Protein AF-A0A669BF60-F1 (afdb_monomer)

Mean predicted aligned error: 10.01 Å

Organism: Oreochromis niloticus (NCBI:txid8128)

Sequence (263 aa):
LSPEIISVTELSCTDRTNKAERLPATNVPRRTKRVALLINNMHFYDPALTRHGADKDEQGMVNLLHTLGYEVDRHRNLPAQKMDEALKSFARRPTLPLTDSVFVVVMSHGGMGTICGTGSHRIEIDRIYERLNSRNCPALKDKPKIVIIQASRGGESLLAARSVNQAARLHTEKDFITLHCSAPHMAAYKHPAYGSFFIQSIAEVFNTRCVQDPIDELFKKVMQRFHVSGMQQLMPSVELHTLTKPFYLLPGECRNMRLCVRL

Solvent-accessible surface area (backbone atoms only — not comparable to full-atom values): 14687 Å² total; per-residue (Å²): 136,84,82,81,86,79,76,88,72,77,88,71,94,73,81,90,74,96,71,95,73,82,76,78,87,68,89,67,65,90,75,52,53,26,43,26,44,35,40,41,42,36,57,34,78,54,69,91,63,45,42,59,19,47,66,46,36,48,52,48,49,53,53,44,39,43,59,48,40,30,48,73,52,74,44,68,45,43,35,27,70,52,47,54,49,48,48,54,50,59,49,63,43,87,49,41,70,48,27,68,42,37,41,40,38,43,33,33,53,35,29,62,67,30,36,47,18,22,56,98,44,63,35,53,53,64,54,59,51,56,40,51,12,45,85,65,11,58,59,41,49,97,25,47,40,40,34,39,35,48,34,17,21,36,72,91,66,98,79,66,68,83,83,80,52,73,72,65,46,59,78,54,46,62,22,26,37,31,41,30,42,25,38,87,46,24,64,58,72,59,40,58,92,69,11,26,67,58,54,53,37,45,41,53,46,45,76,76,35,28,78,82,37,33,56,70,55,46,50,51,51,34,39,47,50,29,54,77,68,71,36,60,89,45,32,49,35,80,42,70,76,40,59,89,63,90,47,64,64,52,33,54,71,67,62,71,50,77,77,78,76,78,128

Secondary structure (DSSP, 8-state):
-PPP-------------------------TT--EEEEEEE----SSGGG--TTHHHHHHHHHHHHHHTTEEEEEEES--HHHHHHHHHHHTT-TTGGG-S-EEEEEES-EETTEEE-SSS-EEETHHHHHHHSTTT-GGGTTS-EEEEEE----SS-TTS-----HHHHHHH--SEEEEESS-TT-----BTTTB-HHHHHHHHHHHHHTTTS-HHHHHHHHHHHHHHTT-GGG--EEE----SS------TTTTTS------

InterPro domains:
  IPR001309 Peptidase C14, p20 domain [PS50208] (32-156)
  IPR002138 Peptidase C14, caspase non-catalytic subunit p10 [PS50207] (166-251)
  IPR002398 Peptidase C14 family [PTHR47901] (32-252)
  IPR011600 Peptidase C14, caspase domain [PF00656] (33-248)
  IPR015917 Peptidase C14A, caspase catalytic domain [PR00376] (32-45)
  IPR015917 Peptidase C14A, caspase catalytic domain [PR00376] (51-69)
  IPR015917 Peptidase C14A, caspase catalytic domain [PR00376] (69-87)
  IPR015917 Peptidase C14A, caspase catalytic domain [PR00376] (102-110)
  IPR015917 Peptidase C14A, caspase catalytic domain [PR00376] (137-155)
  IPR015917 Peptidase C14A, caspase catalytic domain [PR00376] (188-199)
  IPR015917 Peptidase C14A, caspase catalytic domain [PR00376] (241-250)
  IPR015917 Peptidase C14A, caspase catalytic domain [SM00115] (22-251)
  IPR029030 Caspase-like domain superfamily [SSF52129] (15-252)

Radius of gyration: 18.59 Å; Cα contacts (8 Å, |Δi|>4): 470; chains: 1; bounding box: 53×32×60 Å

Structure (mmCIF, N/CA/C/O backbone):
data_AF-A0A669BF60-F1
#
_entry.id   AF-A0A669BF60-F1
#
loop_
_atom_site.group_PDB
_atom_site.id
_atom_site.type_symbol
_atom_site.label_atom_id
_atom_site.label_alt_id
_atom_site.label_comp_id
_atom_site.label_asym_id
_atom_site.label_entity_id
_atom_site.label_seq_id
_atom_site.pdbx_PDB_ins_code
_atom_site.Cartn_x
_atom_site.Cartn_y
_atom_site.Cartn_z
_atom_site.occupancy
_atom_site.B_iso_or_equiv
_atom_site.auth_seq_id
_atom_site.auth_comp_id
_atom_site.auth_asym_id
_atom_site.auth_atom_id
_atom_site.pdbx_PDB_model_num
ATOM 1 N N . LEU A 1 1 ? 33.272 -4.789 0.578 1.00 36.00 1 LEU A N 1
ATOM 2 C CA . LEU A 1 1 ? 32.685 -4.508 1.905 1.00 36.00 1 LEU A CA 1
ATOM 3 C C . LEU A 1 1 ? 31.372 -5.273 1.981 1.00 36.00 1 LEU A C 1
ATOM 5 O O . LEU A 1 1 ? 30.390 -4.862 1.382 1.00 36.00 1 LEU A O 1
ATOM 9 N N . SER A 1 2 ? 31.422 -6.469 2.553 1.00 23.47 2 SER A N 1
ATOM 10 C CA . SER A 1 2 ? 30.288 -7.383 2.719 1.00 23.47 2 SER A CA 1
ATOM 11 C C . SER A 1 2 ? 29.321 -6.844 3.781 1.00 23.47 2 SER A C 1
ATOM 13 O O . SER A 1 2 ? 29.796 -6.503 4.863 1.00 23.47 2 SER A O 1
ATOM 15 N N . PRO A 1 3 ? 28.005 -6.757 3.519 1.00 31.48 3 PRO A N 1
ATOM 16 C CA . PRO A 1 3 ? 27.043 -6.415 4.554 1.00 31.48 3 PRO A CA 1
ATOM 17 C C . PRO A 1 3 ? 26.683 -7.670 5.357 1.00 31.48 3 PRO A C 1
ATOM 19 O O . PRO A 1 3 ? 26.366 -8.718 4.793 1.00 31.48 3 PRO A O 1
ATOM 22 N N . GLU A 1 4 ? 26.782 -7.553 6.678 1.00 28.06 4 GLU A N 1
ATOM 23 C CA . GLU A 1 4 ? 26.433 -8.592 7.642 1.00 28.06 4 GLU A CA 1
ATOM 24 C C . GLU A 1 4 ? 24.947 -8.964 7.549 1.00 28.06 4 GLU A C 1
ATOM 26 O O . GLU A 1 4 ? 24.060 -8.118 7.418 1.00 28.06 4 GLU A O 1
ATOM 31 N N . ILE A 1 5 ? 24.686 -10.268 7.615 1.00 26.72 5 ILE A N 1
ATOM 32 C CA . ILE A 1 5 ? 23.352 -10.859 7.674 1.00 26.72 5 ILE A CA 1
ATOM 33 C C . ILE A 1 5 ? 22.789 -10.574 9.069 1.00 26.72 5 ILE A C 1
ATOM 35 O O . ILE A 1 5 ? 23.209 -11.193 10.044 1.00 26.72 5 ILE A O 1
ATOM 39 N N . ILE A 1 6 ? 21.836 -9.648 9.178 1.00 29.66 6 ILE A N 1
ATOM 40 C CA . ILE A 1 6 ? 21.115 -9.412 10.434 1.00 29.66 6 ILE A CA 1
ATOM 41 C C . ILE A 1 6 ? 20.067 -10.520 10.583 1.00 29.66 6 ILE A C 1
ATOM 43 O O . ILE A 1 6 ? 19.076 -10.562 9.850 1.00 29.66 6 ILE A O 1
ATOM 47 N N . SER A 1 7 ? 20.305 -11.444 11.517 1.00 24.27 7 SER A N 1
ATOM 48 C CA . SER A 1 7 ? 19.330 -12.457 11.918 1.00 24.27 7 SER A CA 1
ATOM 49 C C . SER A 1 7 ? 18.106 -11.782 12.531 1.00 24.27 7 SER A C 1
ATOM 51 O O . SER A 1 7 ? 18.243 -10.934 13.412 1.00 24.27 7 SER A O 1
ATOM 53 N N . VAL A 1 8 ? 16.916 -12.185 12.091 1.00 28.75 8 VAL A N 1
ATOM 54 C CA . VAL A 1 8 ? 15.639 -11.764 12.673 1.00 28.75 8 VAL A CA 1
ATOM 55 C C . VAL A 1 8 ? 15.572 -12.309 14.101 1.00 28.75 8 VAL A C 1
ATOM 57 O O . VAL A 1 8 ? 15.316 -13.493 14.298 1.00 28.75 8 VAL A O 1
ATOM 60 N N . THR A 1 9 ? 15.868 -11.472 15.092 1.00 28.56 9 THR A N 1
ATOM 61 C CA . THR A 1 9 ? 15.661 -11.806 16.501 1.00 28.56 9 THR A CA 1
ATOM 62 C C . THR A 1 9 ? 14.168 -11.799 16.808 1.00 28.56 9 THR A C 1
ATOM 64 O O . THR A 1 9 ? 13.432 -10.899 16.400 1.00 28.56 9 THR A O 1
ATOM 67 N N . GLU A 1 10 ? 13.724 -12.846 17.502 1.00 27.19 10 GLU A N 1
ATOM 68 C CA . GLU A 1 10 ? 12.380 -12.973 18.059 1.00 27.19 10 GLU A CA 1
ATOM 69 C C . GLU A 1 10 ? 12.013 -11.698 18.834 1.00 27.19 10 GLU A C 1
ATOM 71 O O . GLU A 1 10 ? 12.822 -11.181 19.609 1.00 27.19 10 GLU A O 1
ATOM 76 N N . LEU A 1 11 ? 10.797 -11.177 18.623 1.00 34.28 11 LEU A N 1
ATOM 77 C CA . LEU A 1 11 ? 10.258 -10.084 19.431 1.00 34.28 11 LEU A CA 1
ATOM 78 C C . LEU A 1 11 ? 10.052 -10.589 20.869 1.00 34.28 11 LEU A C 1
ATOM 80 O O . LEU A 1 11 ? 8.959 -11.005 21.244 1.00 34.28 11 LEU A O 1
ATOM 84 N N . SER A 1 12 ? 11.090 -10.538 21.703 1.00 29.95 12 SER A N 1
ATOM 85 C CA . SER A 1 12 ? 10.912 -10.657 23.143 1.00 29.95 12 SER A CA 1
ATOM 86 C C . SER A 1 12 ? 10.364 -9.328 23.655 1.00 29.95 12 SER A C 1
ATOM 88 O O . SER A 1 12 ? 11.022 -8.287 23.678 1.00 29.95 12 SER A O 1
ATOM 90 N N . CYS A 1 13 ? 9.093 -9.341 24.049 1.00 33.78 13 CYS A N 1
ATOM 91 C CA . CYS A 1 13 ? 8.455 -8.209 24.703 1.00 33.78 13 CYS A CA 1
ATOM 92 C C . CYS A 1 13 ? 8.927 -8.134 26.167 1.00 33.78 13 CYS A C 1
ATOM 94 O O . CYS A 1 13 ? 8.141 -8.276 27.100 1.00 33.78 13 CYS A O 1
ATOM 96 N N . THR A 1 14 ? 10.229 -7.957 26.378 1.00 37.72 14 THR A N 1
ATOM 97 C CA . THR A 1 14 ? 10.834 -7.769 27.695 1.00 37.72 14 THR A CA 1
ATOM 98 C C . THR A 1 14 ? 11.955 -6.751 27.586 1.00 37.72 14 THR A C 1
ATOM 100 O O . THR A 1 14 ? 13.120 -7.124 27.563 1.00 37.72 14 THR A O 1
ATOM 103 N N . ASP A 1 15 ? 11.619 -5.461 27.578 1.00 31.59 15 ASP A N 1
ATOM 104 C CA . ASP A 1 15 ? 12.466 -4.548 28.336 1.00 31.59 15 ASP A CA 1
ATOM 105 C C . ASP A 1 15 ? 11.735 -3.314 28.860 1.00 31.59 15 ASP A C 1
ATOM 107 O O . ASP A 1 15 ? 10.993 -2.618 28.163 1.00 31.59 15 ASP A O 1
ATOM 111 N N . ARG A 1 16 ? 11.930 -3.092 30.159 1.00 48.69 16 ARG A N 1
ATOM 112 C CA . ARG A 1 16 ? 11.373 -1.993 30.942 1.00 48.69 16 ARG A CA 1
ATOM 113 C C . ARG A 1 16 ? 12.225 -0.755 30.698 1.00 48.69 16 ARG A C 1
ATOM 115 O O . ARG A 1 16 ? 13.391 -0.748 31.068 1.00 48.69 16 ARG A O 1
ATOM 122 N N . THR A 1 17 ? 11.628 0.339 30.234 1.00 34.12 17 THR A N 1
ATOM 123 C CA . THR A 1 17 ? 12.189 1.673 30.483 1.00 34.12 17 THR A CA 1
ATOM 124 C C . THR A 1 17 ? 11.109 2.650 30.931 1.00 34.12 17 THR A C 1
ATOM 126 O O . THR A 1 17 ? 10.037 2.782 30.345 1.00 34.12 17 THR A O 1
ATOM 129 N N . ASN A 1 18 ? 11.409 3.297 32.056 1.00 35.72 18 ASN A N 1
ATOM 130 C CA . ASN A 1 18 ? 10.615 4.314 32.723 1.00 35.72 18 ASN A CA 1
ATOM 131 C C . ASN A 1 18 ? 10.466 5.559 31.837 1.00 35.72 18 ASN A C 1
ATOM 133 O O . ASN A 1 18 ? 11.363 6.397 31.793 1.00 35.72 18 ASN A O 1
ATOM 137 N N . LYS A 1 19 ? 9.313 5.703 31.186 1.00 30.58 19 LYS A N 1
ATOM 138 C CA . LYS A 1 19 ? 8.671 6.990 30.870 1.00 30.58 19 LYS A CA 1
ATOM 139 C C . LYS A 1 19 ? 7.202 6.702 30.567 1.00 30.58 19 LYS A C 1
ATOM 141 O O . LYS A 1 19 ? 6.842 6.297 29.469 1.00 30.58 19 LYS A O 1
ATOM 146 N N . ALA A 1 20 ? 6.370 6.812 31.598 1.00 32.69 20 ALA A N 1
ATOM 147 C CA . ALA A 1 20 ? 4.940 6.568 31.497 1.00 32.69 20 ALA A CA 1
ATOM 148 C C . ALA A 1 20 ? 4.254 7.776 30.848 1.00 32.69 20 ALA A C 1
ATOM 150 O O . ALA A 1 20 ? 3.827 8.698 31.538 1.00 32.69 20 ALA A O 1
ATOM 151 N N . GLU A 1 21 ? 4.136 7.757 29.525 1.00 37.00 21 GLU A N 1
ATOM 152 C CA . GLU A 1 21 ? 3.132 8.549 28.821 1.00 37.00 21 GLU A CA 1
ATOM 153 C C . GLU A 1 21 ? 1.971 7.608 28.477 1.00 37.00 21 GLU A C 1
ATOM 155 O O . GLU A 1 21 ? 2.150 6.549 27.872 1.00 37.00 21 GLU A O 1
ATOM 160 N N . ARG A 1 22 ? 0.787 7.920 29.009 1.00 37.19 22 ARG A N 1
ATOM 161 C CA . ARG A 1 22 ? -0.395 7.053 28.959 1.00 37.19 22 ARG A CA 1
ATOM 162 C C . ARG A 1 22 ? -0.874 6.934 27.507 1.00 37.19 22 ARG A C 1
ATOM 164 O O . ARG A 1 22 ? -1.409 7.897 26.967 1.00 37.19 22 ARG A O 1
ATOM 171 N N . LEU A 1 23 ? -0.741 5.752 26.899 1.00 42.28 23 LEU A N 1
ATOM 172 C CA . LEU A 1 23 ? -1.469 5.419 25.670 1.00 42.28 23 LEU A CA 1
ATOM 173 C C . LEU A 1 23 ? -2.977 5.593 25.939 1.00 42.28 23 LEU A C 1
ATOM 175 O O . LEU A 1 23 ? -3.463 5.083 26.956 1.00 42.28 23 LEU A O 1
ATOM 179 N N . PRO A 1 24 ? -3.742 6.292 25.079 1.00 36.16 24 PRO A N 1
ATOM 180 C CA . PRO A 1 24 ? -5.185 6.365 25.242 1.00 36.16 24 PRO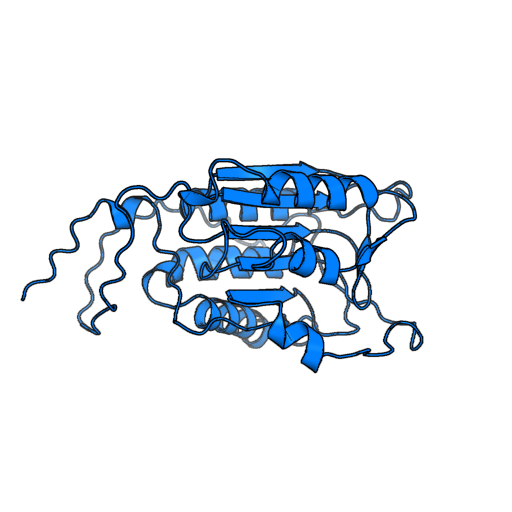 A CA 1
ATOM 181 C C . PRO A 1 24 ? -5.755 4.947 25.182 1.00 36.16 24 PRO A C 1
ATOM 183 O O . PRO A 1 24 ? -5.393 4.166 24.299 1.00 36.16 24 PRO A O 1
ATOM 186 N N . ALA A 1 25 ? -6.634 4.616 26.132 1.00 38.97 25 ALA A N 1
ATOM 187 C CA . ALA A 1 25 ? -7.368 3.358 26.161 1.00 38.97 25 ALA A CA 1
ATOM 188 C C . ALA A 1 25 ? -8.225 3.256 24.893 1.00 38.97 25 ALA A C 1
ATOM 190 O O . ALA A 1 25 ? -9.376 3.685 24.841 1.00 38.97 25 ALA A O 1
ATOM 191 N N . THR A 1 26 ? -7.638 2.735 23.823 1.00 44.03 26 THR A N 1
ATOM 192 C CA . THR A 1 26 ? -8.382 2.358 22.635 1.00 44.03 26 THR A CA 1
ATOM 193 C C . THR A 1 26 ? -9.172 1.115 23.022 1.00 44.03 26 THR A C 1
ATOM 195 O O . THR A 1 26 ? -8.610 0.134 23.508 1.00 44.03 26 THR A O 1
ATOM 198 N N . ASN A 1 27 ? -10.497 1.162 22.859 1.00 44.53 27 ASN A N 1
ATOM 199 C CA . ASN A 1 27 ? -11.354 -0.021 22.901 1.00 44.53 27 ASN A CA 1
ATOM 200 C C . ASN A 1 27 ? -10.969 -0.919 21.717 1.00 44.53 27 ASN A C 1
ATOM 202 O O . ASN A 1 27 ? -11.680 -0.967 20.718 1.00 44.53 27 ASN A O 1
ATOM 206 N N . VAL A 1 28 ? -9.807 -1.571 21.778 1.00 48.19 28 VAL A N 1
ATOM 207 C CA . VAL A 1 28 ? -9.395 -2.569 20.797 1.00 48.19 28 VAL A CA 1
ATOM 208 C C . VAL A 1 28 ? -10.196 -3.822 21.129 1.00 48.19 28 VAL A C 1
ATOM 210 O O . VAL A 1 28 ? -9.998 -4.400 22.203 1.00 48.19 28 VAL A O 1
ATOM 213 N N . PRO A 1 29 ? -11.132 -4.252 20.266 1.00 48.75 29 PRO A N 1
ATOM 214 C CA . PRO A 1 29 ? -11.850 -5.495 20.489 1.00 48.75 29 PRO A CA 1
ATOM 215 C C . PRO A 1 29 ? -10.835 -6.625 20.680 1.00 48.75 29 PRO A C 1
ATOM 217 O O . PRO A 1 29 ? -9.902 -6.757 19.888 1.00 48.75 29 PRO A O 1
ATOM 220 N N . ARG A 1 30 ? -11.028 -7.462 21.710 1.00 53.81 30 ARG A N 1
ATOM 221 C CA . ARG A 1 30 ? -10.096 -8.542 22.103 1.00 53.81 30 ARG A CA 1
ATOM 222 C C . ARG A 1 30 ? -9.727 -9.524 20.976 1.00 53.81 30 ARG A C 1
ATOM 224 O O . ARG A 1 30 ? -8.794 -10.298 21.140 1.00 53.81 30 ARG A O 1
ATOM 231 N N . ARG A 1 31 ? -10.439 -9.506 19.844 1.00 58.91 31 ARG A N 1
ATOM 232 C CA . ARG A 1 31 ? -10.144 -10.252 18.613 1.00 58.91 31 ARG A CA 1
ATOM 233 C C . ARG A 1 31 ? -10.640 -9.466 17.394 1.00 58.91 31 ARG A C 1
ATOM 235 O O . ARG A 1 31 ? -11.756 -9.704 16.940 1.00 58.91 31 ARG A O 1
ATOM 242 N N . THR A 1 32 ? -9.844 -8.545 16.852 1.00 67.81 32 THR A N 1
ATOM 243 C CA . THR A 1 32 ? -10.119 -8.027 15.499 1.00 67.81 32 THR A CA 1
ATOM 244 C C . THR A 1 32 ? -9.517 -8.977 14.471 1.00 67.81 32 THR A C 1
ATOM 246 O O . THR A 1 32 ? -8.398 -9.462 14.642 1.00 67.81 32 THR A O 1
ATOM 249 N N . LYS A 1 33 ? -10.277 -9.298 13.420 1.00 85.44 33 LYS A N 1
ATOM 250 C CA . LYS A 1 33 ? -9.789 -10.107 12.292 1.00 85.44 33 LYS A CA 1
ATOM 251 C C . LYS A 1 33 ? -9.305 -9.162 11.207 1.00 85.44 33 LYS A C 1
ATOM 253 O O . LYS A 1 33 ? -10.028 -8.864 10.258 1.00 85.44 33 LYS A O 1
ATOM 258 N N . ARG A 1 34 ? -8.104 -8.635 11.420 1.00 92.19 34 ARG A N 1
ATOM 259 C CA . ARG A 1 34 ? -7.459 -7.714 10.492 1.00 92.19 34 ARG A CA 1
ATOM 260 C C . ARG A 1 34 ? -7.185 -8.380 9.163 1.00 92.19 34 ARG A C 1
ATOM 262 O O . ARG A 1 34 ? -6.705 -9.506 9.117 1.00 92.19 34 ARG A O 1
ATOM 269 N N . VAL A 1 35 ? -7.466 -7.656 8.090 1.00 96.75 35 VAL A N 1
ATOM 270 C CA . VAL A 1 35 ? -7.222 -8.111 6.724 1.00 96.75 35 VAL A CA 1
ATOM 271 C C . VAL A 1 35 ? -6.463 -7.053 5.941 1.00 96.75 35 VAL A C 1
ATOM 273 O O . VAL A 1 35 ? -6.691 -5.852 6.108 1.00 96.75 35 VAL A O 1
ATOM 276 N N . ALA A 1 36 ? -5.546 -7.505 5.100 1.00 98.50 36 ALA A N 1
ATOM 277 C CA . ALA A 1 36 ? -4.771 -6.668 4.202 1.00 98.50 36 ALA A CA 1
ATOM 278 C C . ALA A 1 36 ? -4.909 -7.187 2.772 1.00 98.50 36 ALA A C 1
ATOM 280 O O . ALA A 1 36 ? -4.923 -8.396 2.559 1.00 98.50 36 ALA A O 1
ATOM 281 N N . LEU A 1 37 ? -4.988 -6.282 1.802 1.00 98.81 37 LEU A N 1
ATOM 282 C CA . LEU A 1 37 ? -4.837 -6.600 0.387 1.00 98.81 37 LEU A CA 1
ATOM 283 C C . LEU A 1 37 ? -3.399 -6.294 -0.026 1.00 98.81 37 LEU A C 1
ATOM 285 O O . LEU A 1 37 ? -2.921 -5.184 0.209 1.00 98.81 37 LEU A O 1
ATOM 289 N N . LEU A 1 38 ? -2.725 -7.245 -0.668 1.00 98.88 38 LEU A N 1
ATOM 290 C CA . LEU A 1 38 ? -1.397 -7.043 -1.238 1.00 98.88 38 LEU A CA 1
ATOM 291 C C . LEU A 1 38 ? -1.406 -7.444 -2.711 1.00 98.88 38 LEU A C 1
ATOM 293 O O . LEU A 1 38 ? -1.638 -8.604 -3.039 1.00 98.88 38 LEU A O 1
ATOM 297 N N . ILE A 1 39 ? -1.114 -6.495 -3.599 1.00 98.81 39 ILE A N 1
ATOM 298 C CA . ILE A 1 39 ? -0.957 -6.735 -5.037 1.00 98.81 39 ILE A CA 1
ATOM 299 C C . ILE A 1 39 ? 0.492 -6.442 -5.422 1.00 98.81 39 ILE A C 1
ATOM 301 O O . ILE A 1 39 ? 0.951 -5.305 -5.296 1.00 98.81 39 ILE A O 1
ATOM 305 N N . ASN A 1 40 ? 1.201 -7.449 -5.929 1.00 98.38 40 ASN A N 1
ATOM 306 C CA . ASN A 1 40 ? 2.574 -7.305 -6.402 1.00 98.38 40 ASN A CA 1
ATOM 307 C C . ASN A 1 40 ? 2.720 -7.735 -7.865 1.00 98.38 40 ASN A C 1
ATOM 309 O O . ASN A 1 40 ? 2.701 -8.922 -8.197 1.00 98.38 40 ASN A O 1
ATOM 313 N N . ASN A 1 41 ? 2.906 -6.766 -8.752 1.00 97.94 41 ASN A N 1
ATOM 314 C CA . ASN A 1 41 ? 3.184 -7.024 -10.159 1.00 97.94 41 ASN A CA 1
ATOM 315 C C . ASN A 1 41 ? 4.696 -7.047 -10.361 1.00 97.94 41 ASN A C 1
ATOM 317 O O . ASN A 1 41 ? 5.356 -6.020 -10.243 1.00 97.94 41 ASN A O 1
ATOM 321 N N . MET A 1 42 ? 5.249 -8.223 -10.629 1.00 95.88 42 MET A N 1
ATOM 322 C CA . MET A 1 42 ? 6.683 -8.470 -10.800 1.00 95.88 42 MET A CA 1
ATOM 323 C C . MET A 1 42 ? 7.041 -8.695 -12.267 1.00 95.88 42 MET A C 1
ATOM 325 O O . MET A 1 42 ? 8.040 -8.159 -12.740 1.00 95.88 42 MET A O 1
ATOM 329 N N . HIS A 1 43 ? 6.203 -9.450 -12.978 1.00 96.19 43 HIS A N 1
ATOM 330 C CA . HIS A 1 43 ? 6.365 -9.782 -14.388 1.00 96.19 43 HIS A CA 1
ATOM 331 C C . HIS A 1 43 ? 5.283 -9.091 -15.211 1.00 96.19 43 HIS A C 1
ATOM 333 O O . HIS A 1 43 ? 4.107 -9.107 -14.844 1.00 96.19 43 HIS A O 1
ATOM 339 N N . PHE A 1 44 ? 5.697 -8.490 -16.320 1.00 95.38 44 PHE A N 1
ATOM 340 C CA . PHE A 1 44 ? 4.844 -7.747 -17.241 1.00 95.38 44 PHE A CA 1
ATOM 341 C C . PHE A 1 44 ? 4.917 -8.396 -18.622 1.00 95.38 44 PHE A C 1
ATOM 343 O O . PHE A 1 44 ? 5.806 -9.207 -18.879 1.00 95.38 44 PHE A O 1
ATOM 350 N N . TYR A 1 45 ? 3.975 -8.042 -19.498 1.00 92.38 45 TYR A N 1
ATOM 351 C CA . TYR A 1 45 ? 3.956 -8.532 -20.876 1.00 92.38 45 TYR A CA 1
ATOM 352 C C . TYR A 1 45 ? 5.268 -8.231 -21.612 1.00 92.38 45 TYR A C 1
ATOM 354 O O . TYR A 1 45 ? 5.765 -9.083 -22.338 1.00 92.38 45 TYR A O 1
ATOM 362 N N . ASP A 1 46 ? 5.842 -7.046 -21.379 1.00 89.56 46 ASP A N 1
ATOM 363 C CA . ASP A 1 46 ? 7.210 -6.725 -21.781 1.00 89.56 46 ASP A CA 1
ATOM 364 C C . ASP A 1 46 ? 8.203 -7.238 -20.715 1.00 89.56 46 ASP A C 1
ATOM 366 O O . ASP A 1 46 ? 8.211 -6.715 -19.590 1.00 89.56 46 ASP A O 1
ATOM 370 N N . PRO A 1 47 ? 9.061 -8.228 -21.033 1.00 91.00 47 PRO A N 1
ATOM 371 C CA . PRO A 1 47 ? 10.054 -8.751 -20.099 1.00 91.00 47 PRO A CA 1
ATOM 372 C C . PRO A 1 47 ? 11.049 -7.696 -19.601 1.00 91.00 47 PRO A C 1
ATOM 374 O O . PRO A 1 47 ? 11.540 -7.834 -18.476 1.00 91.00 47 PRO A O 1
ATOM 377 N N . ALA A 1 48 ? 11.308 -6.632 -20.374 1.00 89.56 48 ALA A N 1
ATOM 378 C CA . ALA A 1 48 ? 12.194 -5.533 -19.977 1.00 89.56 48 ALA A CA 1
ATOM 379 C C . ALA A 1 48 ? 11.659 -4.752 -18.765 1.00 89.56 48 ALA A C 1
ATOM 381 O O . ALA A 1 48 ? 12.420 -4.110 -18.041 1.00 89.56 48 ALA A O 1
ATOM 382 N N . LEU A 1 49 ? 10.355 -4.849 -18.493 1.00 89.81 49 LEU A N 1
ATOM 383 C CA . LEU A 1 49 ? 9.710 -4.244 -17.331 1.00 89.81 49 LEU A CA 1
ATOM 384 C C . LEU A 1 49 ? 9.713 -5.161 -16.097 1.00 89.81 49 LEU A C 1
ATOM 386 O O . LEU A 1 49 ? 9.082 -4.828 -15.092 1.00 89.81 49 LEU A O 1
ATOM 390 N N . THR A 1 50 ? 10.412 -6.296 -16.113 1.00 92.31 50 THR A N 1
ATOM 391 C CA . THR A 1 50 ? 10.492 -7.181 -14.942 1.00 92.31 50 THR A CA 1
ATOM 392 C C . THR A 1 50 ? 11.076 -6.453 -13.725 1.00 92.31 50 THR A C 1
ATOM 394 O O . THR A 1 50 ? 12.150 -5.854 -13.766 1.00 92.31 50 THR A O 1
ATOM 397 N N . ARG A 1 51 ? 10.367 -6.508 -12.592 1.00 92.38 51 ARG A N 1
ATOM 398 C CA . ARG A 1 51 ? 10.777 -5.869 -11.330 1.00 92.38 51 ARG A CA 1
ATOM 399 C C . ARG A 1 51 ? 11.605 -6.847 -10.495 1.00 92.38 51 ARG A C 1
ATOM 401 O O . ARG A 1 51 ? 11.105 -7.418 -9.530 1.00 92.38 51 ARG A O 1
ATOM 408 N N . HIS A 1 52 ? 12.875 -7.027 -10.851 1.00 88.88 52 HIS A N 1
ATOM 409 C CA . HIS A 1 52 ? 13.809 -7.841 -10.061 1.00 88.88 52 HIS A CA 1
ATOM 410 C C . HIS A 1 52 ? 13.881 -7.363 -8.597 1.00 88.88 52 HIS A C 1
ATOM 412 O O . HIS A 1 52 ? 13.914 -6.159 -8.333 1.00 88.88 52 HIS A O 1
ATOM 418 N N . GLY A 1 53 ? 13.867 -8.307 -7.650 1.00 89.56 53 GLY A N 1
ATOM 419 C CA . GLY A 1 53 ? 13.842 -8.041 -6.207 1.00 89.56 53 GLY A CA 1
ATOM 420 C C . GLY A 1 53 ? 12.459 -7.708 -5.631 1.00 89.56 53 GLY A C 1
ATOM 421 O O . GLY A 1 53 ? 12.323 -7.570 -4.416 1.00 89.56 53 GLY A O 1
ATOM 422 N N . ALA A 1 54 ? 11.410 -7.597 -6.455 1.00 92.88 54 ALA A N 1
ATOM 423 C CA . ALA A 1 54 ? 10.051 -7.351 -5.963 1.00 92.88 54 ALA A CA 1
ATOM 424 C C . ALA A 1 54 ? 9.458 -8.542 -5.184 1.00 92.88 54 ALA A C 1
ATOM 426 O O . ALA A 1 54 ? 8.499 -8.366 -4.435 1.00 92.88 54 ALA A O 1
ATOM 427 N N . ASP A 1 55 ? 10.021 -9.742 -5.325 1.00 94.62 55 ASP A N 1
ATOM 428 C CA . ASP A 1 55 ? 9.719 -10.902 -4.483 1.00 94.62 55 ASP A CA 1
ATOM 429 C C . ASP A 1 55 ? 10.200 -10.691 -3.037 1.00 94.62 55 ASP A C 1
ATOM 431 O O . ASP A 1 55 ? 9.509 -11.081 -2.095 1.00 94.62 55 ASP A O 1
ATOM 435 N N . LYS A 1 56 ? 11.341 -10.012 -2.851 1.00 94.31 56 LYS A N 1
ATOM 436 C CA . LYS A 1 56 ? 11.866 -9.647 -1.525 1.00 94.31 56 LYS A CA 1
ATOM 437 C C . LYS A 1 56 ? 10.990 -8.604 -0.847 1.00 94.31 56 LYS A C 1
ATOM 439 O O . LYS A 1 56 ? 10.677 -8.758 0.331 1.00 94.31 56 LYS A O 1
ATOM 444 N N . ASP A 1 57 ? 10.541 -7.602 -1.607 1.00 94.56 57 ASP A N 1
ATOM 445 C CA . ASP A 1 57 ? 9.556 -6.618 -1.137 1.00 94.56 57 ASP A CA 1
ATOM 446 C C . ASP A 1 57 ? 8.266 -7.310 -0.668 1.00 94.56 57 ASP A C 1
ATOM 448 O O . ASP A 1 57 ? 7.747 -7.017 0.409 1.00 94.56 57 ASP A O 1
ATOM 452 N N . GLU A 1 58 ? 7.763 -8.273 -1.447 1.00 97.38 58 GLU A N 1
ATOM 453 C CA . GLU A 1 58 ? 6.588 -9.052 -1.059 1.00 97.38 58 GLU A CA 1
ATOM 454 C C . GLU A 1 58 ? 6.805 -9.826 0.231 1.00 97.38 58 GLU A C 1
ATOM 456 O O . GLU A 1 58 ? 5.972 -9.738 1.131 1.00 97.38 58 GLU A O 1
ATOM 461 N N . GLN A 1 59 ? 7.915 -10.556 0.337 1.00 96.75 59 GLN A N 1
ATOM 462 C CA . GLN A 1 59 ? 8.206 -11.339 1.529 1.00 96.75 59 GLN A CA 1
ATOM 463 C C . GLN A 1 59 ? 8.316 -10.443 2.767 1.00 96.75 59 GLN A C 1
ATOM 465 O O . GLN A 1 59 ? 7.746 -10.771 3.807 1.00 96.75 59 GLN A O 1
ATOM 470 N N . GLY A 1 60 ? 8.989 -9.293 2.649 1.00 96.00 60 GLY A N 1
ATOM 471 C CA . GLY A 1 60 ? 9.106 -8.310 3.726 1.00 96.00 60 GLY A CA 1
ATOM 472 C C . GLY A 1 60 ? 7.749 -7.769 4.176 1.00 96.00 60 GLY A C 1
ATOM 473 O O . GLY A 1 60 ? 7.458 -7.760 5.373 1.00 96.00 60 GLY A O 1
ATOM 474 N N . MET A 1 61 ? 6.883 -7.388 3.231 1.00 97.62 61 MET A N 1
ATOM 475 C CA . MET A 1 61 ? 5.545 -6.878 3.551 1.00 97.62 61 MET A CA 1
ATOM 476 C C . MET A 1 61 ? 4.612 -7.945 4.116 1.00 97.62 61 MET A C 1
ATOM 478 O O . MET A 1 61 ? 3.879 -7.661 5.059 1.00 97.62 61 MET A O 1
ATOM 482 N N . VAL A 1 62 ? 4.627 -9.162 3.569 1.00 97.94 62 VAL A N 1
ATOM 483 C CA . VAL A 1 62 ? 3.825 -10.282 4.085 1.00 97.94 62 VAL A CA 1
ATOM 484 C C . VAL A 1 62 ? 4.233 -10.598 5.522 1.00 97.94 62 VAL A C 1
ATOM 486 O O . VAL A 1 62 ? 3.365 -10.670 6.390 1.00 97.94 62 VAL A O 1
ATOM 489 N N . ASN A 1 63 ? 5.539 -10.703 5.792 1.00 96.06 63 ASN A N 1
ATOM 490 C CA . ASN A 1 63 ? 6.054 -10.946 7.140 1.00 96.06 63 ASN A CA 1
ATOM 491 C C . ASN A 1 63 ? 5.628 -9.838 8.107 1.00 96.06 63 ASN A C 1
ATOM 493 O O . ASN A 1 63 ? 5.066 -10.128 9.159 1.00 96.06 63 ASN A O 1
ATOM 497 N N . LEU A 1 64 ? 5.831 -8.572 7.728 1.00 95.81 64 LEU A N 1
ATOM 498 C CA . LEU A 1 64 ? 5.430 -7.429 8.545 1.00 95.81 64 LEU A CA 1
ATOM 499 C C . LEU A 1 64 ? 3.930 -7.457 8.867 1.00 95.81 64 LEU A C 1
ATOM 501 O O . LEU A 1 64 ? 3.534 -7.329 10.023 1.00 95.81 64 LEU A O 1
ATOM 505 N N . LEU A 1 65 ? 3.082 -7.609 7.849 1.00 96.62 65 LEU A N 1
ATOM 506 C CA . LEU A 1 65 ? 1.631 -7.578 8.024 1.00 96.62 65 LEU A CA 1
ATOM 507 C C . LEU A 1 65 ? 1.148 -8.733 8.907 1.00 96.62 65 LEU A C 1
ATOM 509 O O . LEU A 1 65 ? 0.294 -8.511 9.767 1.00 96.62 65 LEU A O 1
ATOM 513 N N . HIS A 1 66 ? 1.732 -9.924 8.763 1.00 94.19 66 HIS A N 1
ATOM 514 C CA . HIS A 1 66 ? 1.456 -11.044 9.658 1.00 94.19 66 HIS A CA 1
ATOM 515 C C . HIS A 1 66 ? 1.863 -10.751 11.106 1.00 94.19 66 HIS A C 1
ATOM 517 O O . HIS A 1 66 ? 1.043 -10.958 12.001 1.00 94.19 66 HIS A O 1
ATOM 523 N N . THR A 1 67 ? 3.051 -10.186 11.349 1.00 91.31 67 THR A N 1
ATOM 524 C CA . THR A 1 67 ? 3.487 -9.753 12.694 1.00 91.31 67 THR A CA 1
ATOM 525 C C . THR A 1 67 ? 2.516 -8.738 13.307 1.00 91.31 67 THR A C 1
ATOM 527 O O . THR A 1 67 ? 2.185 -8.795 14.492 1.00 91.31 67 THR A O 1
ATOM 530 N N . LEU A 1 68 ? 1.966 -7.838 12.489 1.00 92.06 68 LEU A N 1
ATOM 531 C CA . LEU A 1 68 ? 0.955 -6.857 12.900 1.00 92.06 68 LEU A CA 1
ATOM 532 C C . LEU A 1 68 ? -0.464 -7.449 13.054 1.00 92.06 68 LEU A C 1
ATOM 534 O O . LEU A 1 68 ? -1.419 -6.719 13.352 1.00 92.06 68 LEU A O 1
ATOM 538 N N . GLY A 1 69 ? -0.615 -8.761 12.865 1.00 92.19 69 GLY A N 1
ATOM 539 C CA . GLY A 1 69 ? -1.858 -9.506 13.045 1.00 92.19 69 GLY A CA 1
ATOM 540 C C . GLY A 1 69 ? -2.826 -9.440 11.863 1.00 92.19 69 GLY A C 1
ATOM 541 O O . GLY A 1 69 ? -4.008 -9.717 12.057 1.00 92.19 69 GLY A O 1
ATOM 542 N N . TYR A 1 70 ? -2.372 -9.054 10.668 1.00 95.06 70 TYR A N 1
ATOM 543 C CA . TYR A 1 70 ? -3.194 -9.036 9.457 1.00 95.06 70 TYR A CA 1
ATOM 544 C C . TYR A 1 70 ? -3.155 -10.385 8.733 1.00 95.06 70 TYR A C 1
ATOM 546 O O . TYR A 1 70 ? -2.100 -10.980 8.508 1.00 95.06 70 TYR A O 1
ATOM 554 N N . GLU A 1 71 ? -4.324 -10.833 8.291 1.00 95.62 71 GLU A N 1
ATOM 555 C CA . GLU A 1 71 ? -4.462 -11.862 7.268 1.00 95.62 71 GLU A CA 1
ATOM 556 C C . GLU A 1 71 ? -4.271 -11.223 5.883 1.00 95.62 71 GLU A C 1
ATOM 558 O O . GLU A 1 71 ? -5.010 -10.309 5.501 1.00 95.62 71 GLU A O 1
ATOM 563 N N . VAL A 1 72 ? -3.271 -11.683 5.130 1.00 97.75 72 VAL A N 1
ATOM 564 C CA . VAL A 1 72 ? -2.879 -11.070 3.854 1.00 97.75 72 VAL A CA 1
ATOM 565 C C . VAL A 1 72 ? -3.540 -11.790 2.677 1.00 97.75 72 VAL A C 1
ATOM 567 O O . VAL A 1 72 ? -3.218 -12.935 2.373 1.00 97.75 72 VAL A O 1
ATOM 570 N N . ASP A 1 73 ? -4.432 -11.087 1.982 1.00 98.06 73 ASP A N 1
ATOM 571 C CA . ASP A 1 73 ? -4.978 -11.469 0.680 1.00 98.06 73 ASP A CA 1
ATOM 572 C C . ASP A 1 73 ? -3.993 -11.047 -0.418 1.00 98.06 73 ASP A C 1
ATOM 574 O O . ASP A 1 73 ? -3.922 -9.877 -0.808 1.00 98.06 73 ASP A O 1
ATOM 578 N N . ARG A 1 74 ? -3.152 -11.995 -0.840 1.00 98.38 74 ARG A N 1
ATOM 579 C CA . ARG A 1 74 ? -2.024 -11.753 -1.743 1.00 98.38 74 ARG A CA 1
ATOM 580 C C . ARG A 1 74 ? -2.372 -12.093 -3.190 1.00 98.38 74 ARG A C 1
ATOM 582 O O . ARG A 1 74 ? -2.748 -13.220 -3.495 1.00 98.38 74 ARG A O 1
ATOM 589 N N . HIS A 1 75 ? -2.057 -11.165 -4.089 1.00 98.69 75 HIS A N 1
ATOM 590 C CA . HIS A 1 75 ? -2.179 -11.311 -5.537 1.00 98.69 75 HIS A CA 1
ATOM 591 C C . HIS A 1 75 ? -0.870 -10.957 -6.237 1.00 98.69 75 HIS A C 1
ATOM 593 O O . HIS A 1 75 ? -0.197 -9.990 -5.873 1.00 98.69 75 HIS A O 1
ATOM 599 N N . ARG A 1 76 ? -0.526 -11.712 -7.283 1.00 98.50 76 ARG A N 1
ATOM 600 C CA . ARG A 1 76 ? 0.673 -11.481 -8.096 1.00 98.50 76 ARG A CA 1
ATOM 601 C C . ARG A 1 76 ? 0.306 -11.254 -9.557 1.00 98.50 76 ARG A C 1
ATOM 603 O O . ARG A 1 76 ? -0.547 -11.957 -10.088 1.00 98.50 76 ARG A O 1
ATOM 610 N N . ASN A 1 77 ? 1.012 -10.332 -10.208 1.00 98.25 77 ASN A N 1
ATOM 611 C CA . ASN A 1 77 ? 1.007 -10.150 -11.665 1.00 98.25 77 ASN A CA 1
ATOM 612 C C . ASN A 1 77 ? -0.392 -9.943 -12.287 1.00 98.25 77 ASN A C 1
ATOM 614 O O . ASN A 1 77 ? -0.714 -10.507 -13.335 1.00 98.25 77 ASN A O 1
ATOM 618 N N . LEU A 1 78 ? -1.221 -9.107 -11.662 1.00 98.44 78 LEU A N 1
ATOM 619 C CA . LEU A 1 78 ? -2.572 -8.818 -12.130 1.00 98.44 78 LEU A CA 1
ATOM 620 C C . LEU A 1 78 ? -2.592 -7.778 -13.271 1.00 98.44 78 LEU A C 1
ATOM 622 O O . LEU A 1 78 ? -2.015 -6.691 -13.134 1.00 98.44 78 LEU A O 1
ATOM 626 N N . PRO A 1 79 ? -3.336 -8.034 -14.365 1.00 97.88 79 PRO A N 1
ATOM 627 C CA . PRO A 1 79 ? -3.754 -6.990 -15.299 1.00 97.88 79 PRO A CA 1
ATOM 628 C C . PRO A 1 79 ? -4.592 -5.916 -14.592 1.00 97.88 79 PRO A C 1
ATOM 630 O O . PRO A 1 79 ? -5.246 -6.203 -13.591 1.00 97.88 79 PRO A O 1
ATOM 633 N N . ALA A 1 80 ? -4.648 -4.694 -15.132 1.00 97.44 80 ALA A N 1
ATOM 634 C CA . ALA A 1 80 ? -5.319 -3.565 -14.471 1.00 97.44 80 ALA A CA 1
ATOM 635 C C . ALA A 1 80 ? -6.794 -3.846 -14.123 1.00 97.44 80 ALA A C 1
ATOM 637 O O . ALA A 1 80 ? -7.239 -3.533 -13.021 1.00 97.44 80 ALA A O 1
ATOM 638 N N . GLN A 1 81 ? -7.532 -4.519 -15.013 1.00 97.75 81 GLN A N 1
ATOM 639 C CA . GLN A 1 81 ? -8.906 -4.947 -14.735 1.00 97.75 81 GLN A CA 1
ATOM 640 C C . GLN A 1 81 ? -8.977 -5.889 -13.524 1.00 97.75 81 GLN A C 1
ATOM 642 O O . GLN A 1 81 ? -9.827 -5.720 -12.652 1.00 97.75 81 GLN A O 1
ATOM 647 N N . LYS A 1 82 ? -8.054 -6.853 -13.433 1.00 98.50 82 LYS A N 1
ATOM 648 C CA . LYS A 1 82 ? -7.987 -7.791 -12.308 1.00 98.50 82 LYS A CA 1
ATOM 649 C C . LYS A 1 82 ? -7.570 -7.110 -11.007 1.00 98.50 82 LYS A C 1
ATOM 651 O O . LYS A 1 82 ? -8.023 -7.531 -9.950 1.00 98.50 82 LYS A O 1
ATOM 656 N N . MET A 1 83 ? -6.783 -6.035 -11.067 1.00 98.62 83 MET A N 1
ATOM 657 C CA . MET A 1 83 ? -6.491 -5.209 -9.890 1.00 98.62 83 MET A CA 1
ATOM 658 C C . MET A 1 83 ? -7.759 -4.529 -9.345 1.00 98.62 83 MET A C 1
ATOM 660 O O . MET A 1 83 ? -7.999 -4.583 -8.141 1.00 98.62 83 MET A O 1
ATOM 664 N N . ASP A 1 84 ? -8.601 -3.939 -10.205 1.00 98.12 84 ASP A N 1
ATOM 665 C CA . ASP A 1 84 ? -9.891 -3.359 -9.777 1.00 98.12 84 ASP A CA 1
ATOM 666 C C . ASP A 1 84 ? -10.867 -4.440 -9.280 1.00 98.12 84 ASP A C 1
ATOM 668 O O . ASP A 1 84 ? -11.571 -4.231 -8.292 1.00 98.12 84 ASP A O 1
ATOM 672 N N . GLU A 1 85 ? -10.883 -5.625 -9.900 1.00 98.56 85 GLU A N 1
ATOM 673 C CA . GLU A 1 85 ? -11.658 -6.774 -9.408 1.00 98.56 85 GLU A CA 1
ATOM 674 C C . GLU A 1 85 ? -11.187 -7.237 -8.020 1.00 98.56 85 GLU A C 1
ATOM 676 O O . GLU A 1 85 ? -12.029 -7.494 -7.156 1.00 98.56 85 GLU A O 1
ATOM 681 N N . ALA A 1 86 ? -9.875 -7.280 -7.770 1.00 98.75 86 ALA A N 1
ATOM 682 C CA . ALA A 1 86 ? -9.313 -7.604 -6.460 1.00 98.75 86 ALA A CA 1
ATOM 683 C C . ALA A 1 86 ? -9.708 -6.559 -5.403 1.00 98.75 86 ALA A C 1
ATOM 685 O O . ALA A 1 86 ? -10.174 -6.932 -4.328 1.00 98.75 86 ALA A O 1
ATOM 686 N N . LEU A 1 87 ? -9.640 -5.260 -5.724 1.00 98.62 87 LEU A N 1
ATOM 687 C CA . LEU A 1 87 ? -10.117 -4.181 -4.842 1.00 98.62 87 LEU A CA 1
ATOM 688 C C . LEU A 1 87 ? -11.614 -4.315 -4.527 1.00 98.62 87 LEU A C 1
ATOM 690 O O . LEU A 1 87 ? -12.022 -4.221 -3.370 1.00 98.62 87 LEU A O 1
ATOM 694 N N . LYS A 1 88 ? -12.439 -4.579 -5.548 1.00 98.31 88 LYS A N 1
ATOM 695 C CA . LYS A 1 88 ? -13.883 -4.819 -5.396 1.00 98.31 88 LYS A CA 1
ATOM 696 C C . LYS A 1 88 ? -14.177 -6.048 -4.537 1.00 98.31 88 LYS A C 1
ATOM 698 O O . LYS A 1 88 ? -15.109 -6.018 -3.737 1.00 98.31 88 LYS A O 1
ATOM 703 N N . SER A 1 89 ? -13.426 -7.130 -4.729 1.00 98.38 89 SER A N 1
ATOM 704 C CA . SER A 1 89 ? -13.558 -8.357 -3.941 1.00 98.38 89 SER A CA 1
ATOM 705 C C . SER A 1 89 ? -13.180 -8.106 -2.482 1.00 98.38 89 SER A C 1
ATOM 707 O O . SER A 1 89 ? -13.954 -8.419 -1.577 1.00 98.38 89 SER A O 1
ATOM 709 N N . PHE A 1 90 ? -12.049 -7.432 -2.259 1.00 98.44 90 PHE A N 1
ATOM 710 C CA . PHE A 1 90 ? -11.575 -7.056 -0.934 1.00 98.44 90 PHE A CA 1
ATOM 711 C C . PHE A 1 90 ? -12.602 -6.202 -0.181 1.00 98.44 90 PHE A C 1
ATOM 713 O O . PHE A 1 90 ? -12.946 -6.535 0.950 1.00 98.44 90 PHE A O 1
ATOM 720 N N . ALA A 1 91 ? -13.174 -5.182 -0.834 1.00 97.94 91 ALA A N 1
ATOM 721 C CA . ALA A 1 91 ? -14.215 -4.307 -0.279 1.00 97.94 91 ALA A CA 1
ATOM 722 C C . ALA A 1 91 ? -15.523 -5.035 0.102 1.00 97.94 91 ALA A C 1
ATOM 724 O O . ALA A 1 91 ? -16.351 -4.489 0.828 1.00 97.94 91 ALA A O 1
ATOM 725 N N . ARG A 1 92 ? -15.722 -6.272 -0.369 1.00 97.12 92 ARG A N 1
ATOM 726 C CA . ARG A 1 92 ? -16.881 -7.117 -0.041 1.00 97.12 92 ARG A CA 1
ATOM 727 C C . ARG A 1 92 ? -16.556 -8.242 0.941 1.00 97.12 92 ARG A C 1
ATOM 729 O O . ARG A 1 92 ? -17.419 -9.085 1.191 1.00 97.12 92 ARG A O 1
ATOM 736 N N . ARG A 1 93 ? -15.342 -8.296 1.505 1.00 96.12 93 ARG A N 1
ATOM 737 C CA . ARG A 1 93 ? -14.974 -9.382 2.422 1.00 96.12 93 ARG A CA 1
ATOM 738 C C . ARG A 1 93 ? -15.872 -9.374 3.669 1.00 96.12 93 ARG A C 1
ATOM 740 O O . ARG A 1 93 ? -15.990 -8.345 4.338 1.00 96.12 93 ARG A O 1
ATOM 747 N N . PRO A 1 94 ? -16.433 -10.532 4.064 1.00 94.81 94 PRO A N 1
ATOM 748 C CA . PRO A 1 94 ? -17.314 -10.631 5.231 1.00 94.81 94 PRO A CA 1
ATOM 749 C C . PRO A 1 94 ? -16.581 -10.407 6.562 1.00 94.81 94 PRO A C 1
ATOM 751 O O . PRO A 1 94 ? -17.215 -10.235 7.597 1.00 94.81 94 PRO A O 1
ATOM 754 N N . THR A 1 95 ? -15.246 -10.396 6.556 1.00 93.44 95 THR A N 1
ATOM 755 C CA . THR A 1 95 ? -14.408 -10.108 7.725 1.00 93.44 95 THR A CA 1
ATOM 756 C C . THR A 1 95 ? -14.268 -8.613 8.017 1.00 93.44 95 THR A C 1
ATOM 758 O O . THR A 1 95 ? -13.947 -8.261 9.150 1.00 93.44 95 THR A O 1
ATOM 761 N N . LEU A 1 96 ? -14.552 -7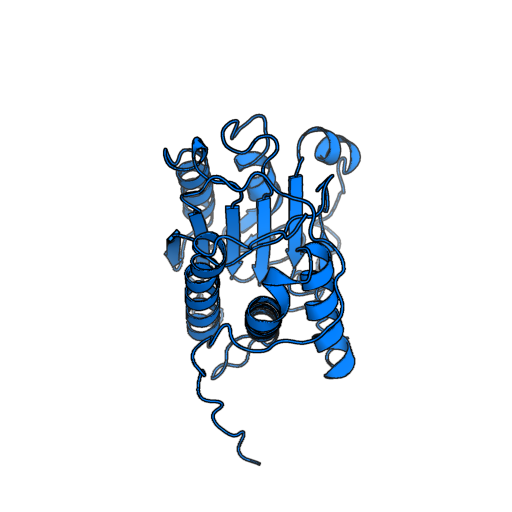.719 7.058 1.00 95.50 96 LEU A N 1
ATOM 762 C CA . LEU A 1 96 ? -14.373 -6.270 7.231 1.00 95.50 96 LEU A CA 1
ATOM 763 C C . LEU A 1 96 ? -15.162 -5.668 8.408 1.00 95.50 96 LEU A C 1
ATOM 765 O O . LEU A 1 96 ? -14.603 -4.827 9.110 1.00 95.50 96 LEU A O 1
ATOM 769 N N . PRO A 1 97 ? -16.408 -6.078 8.720 1.00 94.19 97 PRO A N 1
ATOM 770 C CA . PRO A 1 97 ? -17.095 -5.588 9.916 1.00 94.19 97 PRO A CA 1
ATOM 771 C C . PRO A 1 97 ? -16.323 -5.861 11.217 1.00 94.19 97 PRO A C 1
ATOM 773 O O . PRO A 1 97 ? -16.393 -5.050 12.137 1.00 94.19 97 PRO A O 1
ATOM 776 N N . LEU A 1 98 ? -15.530 -6.938 11.261 1.00 91.62 98 LEU A N 1
ATOM 777 C CA . LEU A 1 98 ? -14.756 -7.392 12.424 1.00 91.62 98 LEU A CA 1
ATOM 778 C C . LEU A 1 98 ? -13.335 -6.812 12.491 1.00 91.62 98 LEU A C 1
ATOM 780 O O . LEU A 1 98 ? -12.607 -7.091 13.447 1.00 91.62 98 LEU A O 1
ATOM 784 N N . THR A 1 99 ? -12.911 -6.055 11.477 1.00 92.44 99 THR A N 1
ATOM 785 C CA . THR A 1 99 ? -11.607 -5.385 11.490 1.00 92.44 99 THR A CA 1
ATOM 786 C C . THR A 1 99 ? -11.682 -4.033 12.192 1.00 92.44 99 THR A C 1
ATOM 788 O O . THR A 1 99 ? -12.723 -3.377 12.161 1.00 92.44 99 THR A O 1
ATOM 791 N N . ASP A 1 100 ? -10.580 -3.600 12.795 1.00 92.50 100 ASP A N 1
ATOM 792 C CA . ASP A 1 100 ? -10.356 -2.231 13.274 1.00 92.50 100 ASP A CA 1
ATOM 793 C C . ASP A 1 100 ? -9.697 -1.340 12.214 1.00 92.50 100 ASP A C 1
ATOM 795 O O . ASP A 1 100 ? -9.864 -0.127 12.253 1.00 92.50 100 ASP A O 1
ATOM 799 N N . SER A 1 101 ? -8.986 -1.929 11.255 1.00 95.69 101 SER A N 1
ATOM 800 C CA . SER A 1 101 ? -8.264 -1.225 10.190 1.00 95.69 101 SER A CA 1
ATOM 801 C C . SER A 1 101 ? -7.959 -2.157 9.018 1.00 95.69 101 SER A C 1
ATOM 803 O O . SER A 1 101 ? -8.055 -3.380 9.139 1.00 95.69 101 SER A O 1
ATOM 805 N N . VAL A 1 102 ? -7.563 -1.603 7.875 1.00 98.19 102 VAL A N 1
ATOM 806 C CA . VAL A 1 102 ? -7.089 -2.394 6.726 1.00 98.19 102 VAL A CA 1
ATOM 807 C C . VAL A 1 102 ? -5.807 -1.821 6.147 1.00 98.19 102 VAL A C 1
ATOM 809 O O . VAL A 1 102 ? -5.591 -0.610 6.190 1.00 98.19 102 VAL A O 1
ATOM 812 N N . PHE A 1 103 ? -4.998 -2.700 5.556 1.00 98.62 103 PHE A N 1
ATOM 813 C CA . PHE A 1 103 ? -3.931 -2.304 4.640 1.00 98.62 103 PHE A CA 1
ATOM 814 C C . PHE A 1 103 ? -4.315 -2.596 3.194 1.00 98.62 103 PHE A C 1
ATOM 816 O O . PHE A 1 103 ? -4.883 -3.647 2.895 1.00 98.62 103 PHE A O 1
ATOM 823 N N . VAL A 1 104 ? -3.926 -1.698 2.295 1.00 98.75 104 VAL A N 1
ATOM 824 C CA . VAL A 1 104 ? -3.840 -1.961 0.858 1.00 98.75 104 VAL A CA 1
ATOM 825 C C . VAL A 1 104 ? -2.429 -1.641 0.401 1.00 98.75 104 VAL A C 1
ATOM 827 O O . VAL A 1 104 ? -2.005 -0.489 0.425 1.00 98.75 104 VAL A O 1
ATOM 830 N N . VAL A 1 105 ? -1.697 -2.666 -0.010 1.00 98.81 105 VAL A N 1
ATOM 831 C CA . VAL A 1 105 ? -0.316 -2.554 -0.474 1.00 98.81 105 VAL A CA 1
ATOM 832 C C . VAL A 1 105 ? -0.287 -2.859 -1.962 1.00 98.81 105 VAL A C 1
ATOM 834 O O . VAL A 1 105 ? -0.650 -3.959 -2.378 1.00 98.81 105 VAL A O 1
ATOM 837 N N . VAL A 1 106 ? 0.145 -1.898 -2.776 1.00 98.44 106 VAL A N 1
ATOM 838 C CA . VAL A 1 106 ? 0.277 -2.086 -4.225 1.00 98.44 106 VAL A CA 1
ATOM 839 C C . VAL A 1 106 ? 1.709 -1.806 -4.651 1.00 98.44 106 VAL A C 1
ATOM 841 O O . VAL A 1 106 ? 2.244 -0.720 -4.430 1.00 98.44 106 VAL A O 1
ATOM 844 N N . MET A 1 107 ? 2.335 -2.798 -5.276 1.00 97.38 107 MET A N 1
ATOM 845 C CA . MET A 1 107 ? 3.730 -2.750 -5.698 1.00 97.38 107 MET A CA 1
ATOM 846 C C . MET A 1 107 ? 3.807 -3.082 -7.188 1.00 97.38 107 MET A C 1
ATOM 848 O O . MET A 1 107 ? 3.548 -4.211 -7.597 1.00 97.38 107 MET A O 1
ATOM 852 N N . SER A 1 108 ? 4.131 -2.094 -8.018 1.00 95.81 108 SER A N 1
ATOM 853 C CA . SER A 1 108 ? 4.151 -2.236 -9.481 1.00 95.81 108 SER A CA 1
ATOM 854 C C . SER A 1 108 ? 5.066 -1.178 -10.114 1.00 95.81 108 SER A C 1
ATOM 856 O O . SER A 1 108 ? 5.837 -0.508 -9.421 1.00 95.81 108 SER A O 1
ATOM 858 N N . HIS A 1 109 ? 5.019 -1.045 -11.435 1.00 92.81 109 HIS A N 1
ATOM 859 C CA . HIS A 1 109 ? 5.374 0.203 -12.112 1.00 92.81 109 HIS A CA 1
ATOM 860 C C . HIS A 1 109 ? 4.228 1.204 -11.989 1.00 92.81 109 HIS A C 1
ATOM 862 O O . HIS A 1 109 ? 3.084 0.830 -11.720 1.00 92.81 109 HIS A O 1
ATOM 868 N N . GLY A 1 110 ? 4.524 2.482 -12.184 1.00 89.06 110 GLY A N 1
ATOM 869 C CA . GLY A 1 110 ? 3.519 3.530 -12.074 1.00 89.06 110 GLY A CA 1
ATOM 870 C C . GLY A 1 110 ? 3.863 4.778 -12.868 1.00 89.06 110 GLY A C 1
ATOM 871 O O . GLY A 1 110 ? 4.842 4.831 -13.615 1.00 89.06 110 GLY A O 1
ATOM 872 N N . GLY A 1 111 ? 2.979 5.759 -12.760 1.00 86.00 111 GLY A N 1
ATOM 873 C CA . GLY A 1 111 ? 3.109 7.096 -13.327 1.00 86.00 111 GLY A CA 1
ATOM 874 C C . GLY A 1 111 ? 2.271 8.064 -12.502 1.00 86.00 111 GLY A C 1
ATOM 875 O O . GLY A 1 111 ? 1.699 7.677 -11.479 1.00 86.00 111 GLY A O 1
ATOM 876 N N . MET A 1 112 ? 2.166 9.316 -12.936 1.00 83.62 112 MET A N 1
ATOM 877 C CA . MET A 1 112 ? 1.355 10.299 -12.220 1.00 83.62 112 MET A CA 1
ATOM 878 C C . MET A 1 112 ? -0.090 9.804 -12.083 1.00 83.62 112 MET A C 1
ATOM 880 O O . MET A 1 112 ? -0.742 9.475 -13.071 1.00 83.62 112 MET A O 1
ATOM 884 N N . GLY A 1 113 ? -0.551 9.663 -10.836 1.00 85.75 113 GLY A N 1
ATOM 885 C CA . GLY A 1 113 ? -1.909 9.223 -10.498 1.00 85.75 113 GLY A CA 1
ATOM 886 C C . GLY A 1 113 ? -2.261 7.770 -10.851 1.00 85.75 113 GLY A C 1
ATOM 887 O O . GLY A 1 113 ? -3.402 7.371 -10.632 1.00 85.75 113 GLY A O 1
ATOM 888 N N . THR A 1 114 ? -1.334 6.964 -11.385 1.00 92.50 114 THR A N 1
ATOM 889 C CA . THR A 1 114 ? -1.663 5.647 -11.959 1.00 92.50 114 THR A CA 1
ATOM 890 C C . THR A 1 114 ? -0.662 4.549 -11.614 1.00 92.50 114 THR A C 1
ATOM 892 O O . THR A 1 114 ? 0.533 4.787 -11.438 1.00 92.50 114 THR A O 1
ATOM 895 N N . ILE A 1 115 ? -1.151 3.310 -11.591 1.00 94.88 115 ILE A N 1
ATOM 896 C CA . ILE A 1 115 ? -0.376 2.091 -11.351 1.00 94.88 115 ILE A CA 1
ATOM 897 C C . ILE A 1 115 ? -0.535 1.161 -12.558 1.00 94.88 115 ILE A C 1
ATOM 899 O O . ILE A 1 115 ? -1.646 0.950 -13.044 1.00 94.88 115 ILE A O 1
ATOM 903 N N . CYS A 1 116 ? 0.562 0.597 -13.060 1.00 96.06 116 CYS A N 1
ATOM 904 C CA . CYS A 1 116 ? 0.526 -0.334 -14.185 1.00 96.06 116 CYS A CA 1
ATOM 905 C C . CYS A 1 116 ? -0.056 -1.691 -13.765 1.00 96.06 116 CYS A C 1
ATOM 907 O O . CYS A 1 116 ? 0.391 -2.287 -12.777 1.00 96.06 116 CYS A O 1
ATOM 909 N N . GLY A 1 117 ? -0.987 -2.217 -14.563 1.00 96.88 117 GLY A N 1
ATOM 910 C CA . GLY A 1 117 ? -1.236 -3.656 -14.608 1.00 96.88 117 GLY A CA 1
ATOM 911 C C . GLY A 1 117 ? -0.119 -4.376 -15.367 1.00 96.88 117 GLY A C 1
ATOM 912 O O . GLY A 1 117 ? 0.781 -3.738 -15.906 1.00 96.88 117 GLY A O 1
ATOM 913 N N . THR A 1 118 ? -0.178 -5.703 -15.440 1.00 96.25 118 THR A N 1
ATOM 914 C CA . THR A 1 118 ? 0.826 -6.489 -16.184 1.00 96.25 118 THR A CA 1
ATOM 915 C C . THR A 1 118 ? 0.719 -6.390 -17.705 1.00 96.25 118 THR A C 1
ATOM 917 O O . THR A 1 118 ? 1.693 -6.668 -18.401 1.00 96.25 118 THR A O 1
ATOM 920 N N . GLY A 1 119 ? -0.444 -5.979 -18.218 1.00 91.25 119 GLY A N 1
ATOM 921 C CA . GLY A 1 119 ? -0.653 -5.648 -19.630 1.00 91.25 119 GLY A CA 1
ATOM 922 C C . GLY A 1 119 ? -0.402 -4.167 -19.940 1.00 91.25 119 GLY A C 1
ATOM 923 O O . GLY A 1 119 ? 0.234 -3.451 -19.177 1.00 91.25 119 GLY A O 1
ATOM 924 N N . SER A 1 120 ? -0.972 -3.683 -21.042 1.00 87.81 120 SER A N 1
ATOM 925 C CA . SER A 1 120 ? -0.836 -2.290 -21.504 1.00 87.81 120 SER A CA 1
ATOM 926 C C . SER A 1 120 ? -1.672 -1.262 -20.726 1.00 87.81 120 SER A C 1
ATOM 928 O O . SER A 1 120 ? -1.522 -0.059 -20.926 1.00 87.81 120 SER A O 1
ATOM 930 N N . HIS A 1 121 ? -2.564 -1.717 -19.846 1.00 93.31 121 HIS A N 1
ATOM 931 C CA . HIS A 1 121 ? -3.515 -0.863 -19.138 1.00 93.31 121 HIS A CA 1
ATOM 932 C C . HIS A 1 121 ? -3.037 -0.506 -17.726 1.00 93.31 121 HIS A C 1
ATOM 934 O O . HIS A 1 121 ? -2.279 -1.240 -17.084 1.00 93.31 121 HIS A O 1
ATOM 940 N N . ARG A 1 122 ? -3.539 0.621 -17.218 1.00 94.56 122 ARG A N 1
ATOM 941 C CA . ARG A 1 122 ? -3.220 1.170 -15.895 1.00 94.56 122 ARG A CA 1
ATOM 942 C C . ARG A 1 122 ? -4.504 1.350 -15.089 1.00 94.56 122 ARG A C 1
ATOM 944 O O . ARG A 1 122 ? -5.579 1.488 -15.665 1.00 94.56 122 ARG A O 1
ATOM 951 N N . ILE A 1 123 ? -4.381 1.358 -13.768 1.00 94.25 123 ILE A N 1
ATOM 952 C CA . ILE A 1 123 ? -5.456 1.721 -12.842 1.00 94.25 123 ILE A CA 1
ATOM 953 C C . ILE A 1 123 ? -5.124 3.063 -12.187 1.00 94.25 123 ILE A C 1
ATOM 955 O O . ILE A 1 123 ? -3.976 3.311 -11.817 1.00 94.25 123 ILE A O 1
ATOM 959 N N . GLU A 1 124 ? -6.117 3.938 -12.058 1.00 94.19 124 GLU A N 1
ATOM 960 C CA . GLU A 1 124 ? -5.985 5.184 -11.299 1.00 94.19 124 GLU A CA 1
ATOM 961 C C . GLU A 1 124 ? -5.901 4.874 -9.802 1.00 94.19 124 GLU A C 1
ATOM 963 O O . GLU A 1 124 ? -6.664 4.053 -9.292 1.00 94.19 124 GLU A O 1
ATOM 968 N N . ILE A 1 125 ? -5.010 5.555 -9.080 1.00 92.94 125 ILE A N 1
ATOM 969 C CA . ILE A 1 125 ? -4.892 5.413 -7.619 1.00 92.94 125 ILE A CA 1
ATOM 970 C C . ILE A 1 125 ? -6.226 5.749 -6.942 1.00 92.94 125 ILE A C 1
ATOM 972 O O . ILE A 1 125 ? -6.628 5.061 -6.006 1.00 92.94 125 ILE A O 1
ATOM 976 N N . ASP A 1 126 ? -6.962 6.722 -7.482 1.00 91.38 126 ASP A N 1
ATOM 977 C CA . ASP A 1 126 ? -8.280 7.127 -6.986 1.00 91.38 126 ASP A CA 1
ATOM 978 C C . ASP A 1 126 ? -9.294 5.975 -6.965 1.00 91.38 126 ASP A C 1
ATOM 980 O O . ASP A 1 126 ? -10.211 5.977 -6.148 1.00 91.38 126 ASP A O 1
ATOM 984 N N . ARG A 1 127 ? -9.112 4.930 -7.788 1.00 94.56 127 ARG A N 1
ATOM 985 C CA . ARG A 1 127 ? -9.957 3.729 -7.717 1.00 94.56 127 ARG A CA 1
ATOM 986 C C . ARG A 1 127 ? -9.782 2.988 -6.396 1.00 94.56 127 ARG A C 1
ATOM 988 O O . ARG A 1 127 ? -10.753 2.424 -5.907 1.00 94.56 127 ARG A O 1
ATOM 995 N N . ILE A 1 128 ? -8.601 3.009 -5.778 1.00 96.81 128 ILE A N 1
ATOM 996 C CA . ILE A 1 128 ? -8.395 2.429 -4.440 1.00 96.81 128 ILE A CA 1
ATOM 997 C C . ILE A 1 128 ? -9.282 3.160 -3.426 1.00 96.81 128 ILE A C 1
ATOM 999 O O . ILE A 1 128 ? -10.027 2.521 -2.679 1.00 96.81 128 ILE A O 1
ATOM 1003 N N . TYR A 1 129 ? -9.247 4.493 -3.441 1.00 95.62 129 TYR A N 1
ATOM 1004 C CA . TYR A 1 129 ? -10.019 5.327 -2.521 1.00 95.62 129 TYR A CA 1
ATOM 1005 C C . TYR A 1 129 ? -11.520 5.212 -2.782 1.00 95.62 129 TYR A C 1
ATOM 1007 O O . TYR A 1 129 ? -12.296 4.993 -1.852 1.00 95.62 129 TYR A O 1
ATOM 1015 N N . GLU A 1 130 ? -11.934 5.245 -4.050 1.00 94.69 130 GLU A N 1
ATOM 1016 C CA . GLU A 1 130 ? -13.323 5.062 -4.460 1.00 94.69 130 GLU A CA 1
ATOM 1017 C C . GLU A 1 130 ? -13.881 3.732 -3.944 1.00 94.69 130 GLU A C 1
ATOM 1019 O O . GLU A 1 130 ? -14.973 3.707 -3.384 1.00 94.69 130 GLU A O 1
ATOM 1024 N N . ARG A 1 131 ? -13.158 2.617 -4.101 1.00 96.81 131 ARG A N 1
ATOM 1025 C CA . ARG A 1 131 ? -13.660 1.287 -3.709 1.00 96.81 131 ARG A CA 1
ATOM 1026 C C . ARG A 1 131 ? -13.776 1.108 -2.198 1.00 96.81 131 ARG A C 1
ATOM 1028 O O . ARG A 1 131 ? -14.603 0.314 -1.762 1.00 96.81 131 ARG A O 1
ATOM 1035 N N . LEU A 1 132 ? -12.979 1.836 -1.416 1.00 96.44 132 LEU A N 1
ATOM 1036 C CA . LEU A 1 132 ? -12.877 1.665 0.037 1.00 96.44 132 LEU A CA 1
ATOM 1037 C C . LEU A 1 132 ? -13.473 2.821 0.846 1.00 96.44 132 LEU A C 1
ATOM 1039 O O . LEU A 1 132 ? -13.472 2.767 2.075 1.00 96.44 132 LEU A O 1
ATOM 1043 N N . ASN A 1 133 ? -13.992 3.858 0.187 1.00 93.94 133 ASN A N 1
ATOM 1044 C CA . ASN A 1 133 ? -14.663 4.959 0.867 1.00 93.94 133 ASN A CA 1
ATOM 1045 C C . ASN A 1 133 ? -15.948 4.505 1.584 1.00 93.94 133 ASN A C 1
ATOM 1047 O O . ASN A 1 133 ? -16.507 3.438 1.322 1.00 93.94 133 ASN A O 1
ATOM 1051 N N . SER A 1 134 ? -16.458 5.359 2.471 1.00 90.94 134 SER A N 1
ATOM 1052 C CA . SER A 1 134 ? -17.613 5.047 3.322 1.00 90.94 134 SER A CA 1
ATOM 1053 C C . SER A 1 134 ? -18.906 4.754 2.552 1.00 90.94 134 SER A C 1
ATOM 1055 O O . SER A 1 134 ? -19.803 4.121 3.105 1.00 90.94 134 SER A O 1
ATOM 1057 N N . ARG A 1 135 ? -19.020 5.208 1.294 1.00 91.31 135 ARG A N 1
ATOM 1058 C CA . ARG A 1 135 ? -20.184 4.943 0.436 1.00 91.31 135 ARG A CA 1
ATOM 1059 C C . ARG A 1 135 ? -20.122 3.542 -0.169 1.00 91.31 135 ARG A C 1
ATOM 1061 O O . ARG A 1 135 ? -21.112 2.822 -0.128 1.00 91.31 135 ARG A O 1
ATOM 1068 N N . ASN A 1 136 ? -18.978 3.174 -0.740 1.00 94.38 136 ASN A N 1
ATOM 1069 C CA . ASN A 1 136 ? -18.816 1.925 -1.486 1.00 94.38 136 ASN A CA 1
ATOM 1070 C C . ASN A 1 136 ? -18.397 0.746 -0.598 1.00 94.38 136 ASN A C 1
ATOM 1072 O O . ASN A 1 136 ? -18.639 -0.402 -0.962 1.00 94.38 136 ASN A O 1
ATOM 1076 N N . CYS A 1 137 ? -17.830 1.020 0.579 1.00 96.50 137 CYS A N 1
ATOM 1077 C CA . CYS A 1 137 ? -17.469 0.016 1.570 1.00 96.50 137 CYS A CA 1
ATOM 1078 C C . CYS A 1 137 ? -17.907 0.438 2.991 1.00 96.50 137 CYS A C 1
ATOM 1080 O O . CYS A 1 137 ? -17.061 0.753 3.836 1.00 96.50 137 CYS A O 1
ATOM 1082 N N . PRO A 1 138 ? -19.219 0.410 3.311 1.00 95.06 138 PRO A N 1
ATOM 1083 C CA . PRO A 1 138 ? -19.734 0.829 4.621 1.00 95.06 138 PRO A CA 1
ATOM 1084 C C . PRO A 1 138 ? -19.114 0.087 5.815 1.00 95.06 138 PRO A C 1
ATOM 1086 O O . PRO A 1 138 ? -18.992 0.655 6.896 1.00 95.06 138 PRO A O 1
ATOM 1089 N N . ALA A 1 139 ? -18.656 -1.155 5.617 1.00 96.06 139 ALA A N 1
ATOM 1090 C CA . ALA A 1 139 ? -17.964 -1.947 6.639 1.00 96.06 139 ALA A CA 1
ATOM 1091 C C . ALA A 1 139 ? -16.632 -1.330 7.122 1.00 96.06 139 ALA A C 1
ATOM 1093 O O . ALA A 1 139 ? -16.126 -1.720 8.179 1.00 96.06 139 ALA A O 1
ATOM 1094 N N . LEU A 1 140 ? -16.074 -0.385 6.355 1.00 95.56 140 LEU A N 1
ATOM 1095 C CA . LEU A 1 140 ? -14.858 0.370 6.664 1.00 95.56 140 LEU A CA 1
ATOM 1096 C C . LEU A 1 140 ? -15.123 1.831 7.043 1.00 95.56 140 LEU A C 1
ATOM 1098 O O . LEU A 1 140 ? -14.172 2.602 7.178 1.00 95.56 140 LEU A O 1
ATOM 1102 N N . LYS A 1 141 ? -16.384 2.237 7.209 1.00 93.62 141 LYS A N 1
ATOM 1103 C CA . LYS A 1 141 ? -16.715 3.575 7.706 1.00 93.62 141 LYS A CA 1
ATOM 1104 C C . LYS A 1 141 ? -16.101 3.776 9.100 1.00 93.62 141 LYS A C 1
ATOM 1106 O O . LYS A 1 141 ? -16.211 2.887 9.942 1.00 93.62 141 LYS A O 1
ATOM 1111 N N . ASP A 1 142 ? -15.452 4.922 9.315 1.00 92.12 142 ASP A N 1
ATOM 1112 C CA . ASP A 1 142 ? -14.808 5.320 10.577 1.00 92.12 142 ASP A CA 1
ATOM 1113 C C . ASP A 1 142 ? -13.640 4.400 11.012 1.00 92.12 142 ASP A C 1
ATOM 1115 O O . ASP A 1 142 ? -13.214 4.417 12.169 1.00 92.12 142 ASP A O 1
ATOM 1119 N N . LYS A 1 143 ? -13.103 3.589 10.083 1.00 94.75 143 LYS A N 1
ATOM 1120 C CA . LYS A 1 143 ? -11.958 2.687 10.301 1.00 94.75 143 LYS A CA 1
ATOM 1121 C C . LYS A 1 143 ? -10.745 3.122 9.475 1.00 94.75 143 LYS A C 1
ATOM 1123 O O . LYS A 1 143 ? -10.920 3.365 8.278 1.00 94.75 143 LYS A O 1
ATOM 1128 N N . PRO A 1 144 ? -9.523 3.152 10.035 1.00 96.94 144 PRO A N 1
ATOM 1129 C CA . PRO A 1 144 ? -8.317 3.504 9.289 1.00 96.94 144 PRO A CA 1
ATOM 1130 C C . PRO A 1 144 ? -8.066 2.600 8.076 1.00 96.94 144 PRO A C 1
ATOM 1132 O O . PRO A 1 144 ? -8.061 1.368 8.177 1.00 96.94 144 PRO A O 1
ATOM 1135 N N . LYS A 1 145 ? -7.829 3.236 6.930 1.00 97.81 145 LYS A N 1
ATOM 1136 C CA . LYS A 1 145 ? -7.518 2.630 5.633 1.00 97.81 145 LYS A CA 1
ATOM 1137 C C . LYS A 1 145 ? -6.107 3.057 5.240 1.00 97.81 145 LYS A C 1
ATOM 1139 O O . LYS A 1 145 ? -5.902 4.151 4.716 1.00 97.81 145 LYS A O 1
ATOM 1144 N N . ILE A 1 146 ? -5.132 2.207 5.555 1.00 98.50 146 ILE A N 1
ATOM 1145 C CA . ILE A 1 146 ? -3.717 2.489 5.329 1.00 98.50 146 ILE A CA 1
ATOM 1146 C C . ILE A 1 146 ? -3.330 1.980 3.943 1.00 98.50 146 ILE A C 1
ATOM 1148 O O . ILE A 1 146 ? -3.446 0.789 3.655 1.00 98.50 146 ILE A O 1
ATOM 1152 N N . VAL A 1 147 ? -2.855 2.871 3.081 1.00 98.56 147 VAL A N 1
ATOM 1153 C CA . VAL A 1 147 ? -2.466 2.538 1.708 1.00 98.56 147 VAL A CA 1
ATOM 1154 C C . VAL A 1 147 ? -0.954 2.718 1.553 1.00 98.56 147 VAL A C 1
ATOM 1156 O O . VAL A 1 147 ? -0.402 3.753 1.913 1.00 98.56 147 VAL A O 1
ATOM 1159 N N . ILE A 1 148 ? -0.264 1.708 1.025 1.00 98.38 148 ILE A N 1
ATOM 1160 C CA . ILE A 1 148 ? 1.175 1.758 0.730 1.00 98.38 148 ILE A CA 1
ATOM 1161 C C . ILE A 1 148 ? 1.359 1.511 -0.763 1.00 98.38 148 ILE A C 1
ATOM 1163 O O . ILE A 1 148 ? 0.937 0.476 -1.282 1.00 98.38 148 ILE A O 1
ATOM 1167 N N . ILE A 1 149 ? 2.002 2.450 -1.456 1.00 96.81 149 ILE A N 1
ATOM 1168 C CA . ILE A 1 149 ? 2.202 2.378 -2.906 1.00 96.81 149 ILE A CA 1
ATOM 1169 C C . ILE A 1 149 ? 3.695 2.434 -3.221 1.00 96.81 149 ILE A C 1
ATOM 1171 O O . ILE A 1 149 ? 4.337 3.479 -3.121 1.00 96.81 149 ILE A O 1
ATOM 1175 N N . GLN A 1 150 ? 4.225 1.290 -3.654 1.00 94.69 150 GLN A N 1
ATOM 1176 C CA . GLN A 1 150 ? 5.575 1.130 -4.196 1.00 94.69 150 GLN A CA 1
ATOM 1177 C C . GLN A 1 150 ? 5.486 1.095 -5.727 1.00 94.69 150 GLN A C 1
ATOM 1179 O O . GLN A 1 150 ? 5.516 0.031 -6.356 1.00 94.69 150 GLN A O 1
ATOM 1184 N N . ALA A 1 151 ? 5.326 2.273 -6.325 1.00 90.19 151 ALA A N 1
ATOM 1185 C CA . ALA A 1 151 ? 5.260 2.470 -7.768 1.00 90.19 151 ALA A CA 1
ATOM 1186 C C . ALA A 1 151 ? 5.840 3.841 -8.135 1.00 90.19 151 ALA A C 1
ATOM 1188 O O . ALA A 1 151 ? 5.608 4.823 -7.432 1.00 90.19 151 ALA A O 1
ATOM 1189 N N . SER A 1 152 ? 6.587 3.902 -9.241 1.00 82.94 152 SER A N 1
ATOM 1190 C CA . SER A 1 152 ? 7.126 5.160 -9.762 1.00 82.94 152 SER A CA 1
ATOM 1191 C C . SER A 1 152 ? 6.010 6.160 -10.032 1.00 82.94 152 SER A C 1
ATOM 1193 O O . SER A 1 152 ? 4.904 5.776 -10.405 1.00 82.94 152 SER A O 1
ATOM 1195 N N . ARG A 1 153 ? 6.316 7.450 -9.918 1.00 75.44 153 ARG A N 1
ATOM 1196 C CA . ARG A 1 153 ? 5.384 8.522 -10.297 1.00 75.44 153 ARG A CA 1
ATOM 1197 C C . ARG A 1 153 ? 5.749 9.177 -11.630 1.00 75.44 153 ARG A C 1
ATOM 1199 O O . ARG A 1 153 ? 4.976 9.984 -12.118 1.00 75.44 153 ARG A O 1
ATOM 1206 N N . GLY A 1 154 ? 6.835 8.713 -12.258 1.00 63.19 154 GLY A N 1
ATOM 1207 C CA . GLY A 1 154 ? 7.227 8.968 -13.650 1.00 63.19 154 GLY A CA 1
ATOM 1208 C C . GLY A 1 154 ? 7.769 10.376 -13.908 1.00 63.19 154 GLY A C 1
ATOM 1209 O O . GLY A 1 154 ? 7.135 11.346 -13.528 1.00 63.19 154 GLY A O 1
ATOM 1210 N N . GLY A 1 155 ? 8.895 10.494 -14.611 1.00 51.38 155 GLY A N 1
ATOM 1211 C CA . GLY A 1 155 ? 9.328 11.734 -15.266 1.00 51.38 155 GLY A CA 1
ATOM 1212 C C . GLY A 1 155 ? 8.915 11.687 -16.739 1.00 51.38 155 GLY A C 1
ATOM 1213 O O . GLY A 1 155 ? 9.064 10.643 -17.359 1.00 51.38 155 GLY A O 1
ATOM 1214 N N . GLU A 1 156 ? 8.382 12.791 -17.263 1.00 43.25 156 GLU A N 1
ATOM 1215 C CA . GLU A 1 156 ? 7.819 12.966 -18.619 1.00 43.25 156 GLU A CA 1
ATOM 1216 C C . GLU A 1 156 ? 6.388 12.447 -18.866 1.00 43.25 156 GLU A C 1
ATOM 1218 O O . GLU A 1 156 ? 6.133 11.391 -19.434 1.00 43.25 156 GLU A O 1
ATOM 1223 N N . SER A 1 157 ? 5.416 13.271 -18.468 1.00 38.50 157 SER A N 1
ATOM 1224 C CA . SER A 1 157 ? 4.426 13.858 -19.386 1.00 38.50 157 SER A CA 1
ATOM 1225 C C . SER A 1 157 ? 3.590 14.864 -18.592 1.00 38.50 157 SER A C 1
ATOM 1227 O O . SER A 1 157 ? 2.796 14.496 -17.726 1.00 38.50 157 SER A O 1
ATOM 1229 N N . LEU A 1 158 ? 3.776 16.152 -18.889 1.00 39.47 158 LEU A N 1
ATOM 1230 C CA . LEU A 1 158 ? 3.052 17.297 -18.313 1.00 39.47 158 LEU A CA 1
ATOM 1231 C C . LEU A 1 158 ? 1.534 17.293 -18.613 1.00 39.47 158 LEU A C 1
ATOM 1233 O O . LEU A 1 158 ? 0.839 18.248 -18.279 1.00 39.47 158 LEU A O 1
ATOM 1237 N N . LEU A 1 159 ? 0.999 16.234 -19.231 1.00 40.03 159 LEU A N 1
ATOM 1238 C CA . LEU A 1 159 ? -0.382 16.174 -19.716 1.00 40.03 159 LEU A CA 1
ATOM 1239 C C . LEU A 1 159 ? -1.316 15.277 -18.889 1.00 40.03 159 LEU A C 1
ATOM 1241 O O . LEU A 1 159 ? -2.515 15.254 -19.154 1.00 40.03 159 LEU A O 1
ATOM 1245 N N . ALA A 1 160 ? -0.824 14.597 -17.849 1.00 41.03 160 ALA A N 1
ATOM 1246 C CA . ALA A 1 160 ? -1.648 13.745 -16.986 1.00 41.03 160 ALA A CA 1
ATOM 1247 C C . ALA A 1 160 ? -1.833 14.320 -15.570 1.00 41.03 160 ALA A C 1
ATOM 1249 O O . ALA A 1 160 ? -1.595 13.630 -14.585 1.00 41.03 160 ALA A O 1
ATOM 1250 N N . ALA A 1 161 ? -2.238 15.589 -15.446 1.00 39.16 161 ALA A N 1
ATOM 1251 C CA . ALA A 1 161 ? -2.763 16.116 -14.181 1.00 39.16 161 ALA A CA 1
ATOM 1252 C C . ALA A 1 161 ? -3.574 17.408 -14.376 1.00 39.16 161 ALA A C 1
ATOM 1254 O O . ALA A 1 161 ? -3.230 18.460 -13.838 1.00 39.16 161 ALA A O 1
ATOM 1255 N N . ARG A 1 162 ? -4.719 17.351 -15.073 1.00 40.75 162 ARG A N 1
ATOM 1256 C CA . ARG A 1 162 ? -5.800 18.266 -14.674 1.00 40.75 162 ARG A CA 1
ATOM 1257 C C . ARG A 1 162 ? -6.352 17.724 -13.362 1.00 40.75 162 ARG A C 1
ATOM 1259 O O . ARG A 1 162 ? -7.148 16.793 -13.345 1.00 40.75 162 ARG A O 1
ATOM 1266 N N . SER A 1 163 ? -5.847 18.301 -12.273 1.00 45.56 163 SER A N 1
ATOM 1267 C CA . SER A 1 163 ? -6.438 18.262 -10.940 1.00 45.56 163 SER A CA 1
ATOM 1268 C C . SER A 1 163 ? -7.888 18.733 -11.045 1.00 45.56 163 SER A C 1
ATOM 1270 O O . SER A 1 163 ? -8.174 19.928 -11.032 1.00 45.56 163 SER A O 1
ATOM 1272 N N . VAL A 1 164 ? -8.815 17.797 -11.238 1.00 38.91 164 VAL A N 1
ATOM 1273 C CA . VAL A 1 164 ? -10.243 18.069 -11.101 1.00 38.91 164 VAL A CA 1
ATOM 1274 C C . VAL A 1 164 ? -10.637 17.629 -9.692 1.00 38.91 164 VAL A C 1
ATOM 1276 O O . VAL A 1 164 ? -10.780 16.445 -9.394 1.00 38.91 164 VAL A O 1
ATOM 1279 N N . ASN A 1 165 ? -10.785 18.639 -8.832 1.00 44.66 165 ASN A N 1
ATOM 1280 C CA . ASN A 1 165 ? -11.464 18.634 -7.535 1.00 44.66 165 ASN A CA 1
ATOM 1281 C C . ASN A 1 165 ? -10.851 17.802 -6.395 1.00 44.66 165 ASN A C 1
ATOM 1283 O O . ASN A 1 165 ? -11.485 16.898 -5.853 1.00 44.66 165 ASN A O 1
ATOM 1287 N N . GLN A 1 166 ? -9.684 18.228 -5.906 1.00 45.53 166 GLN A N 1
ATOM 1288 C CA . GLN A 1 166 ? -9.143 17.811 -4.6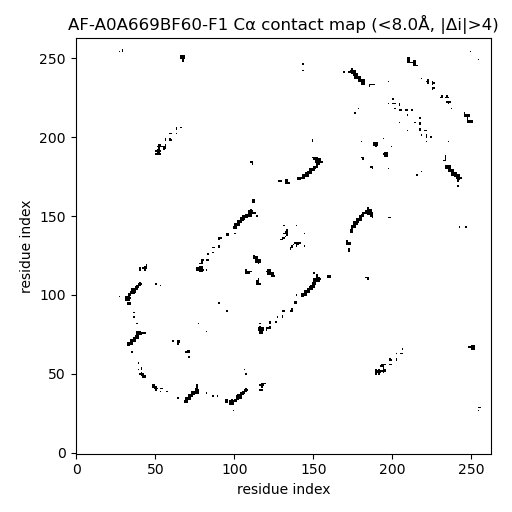02 1.00 45.53 166 GLN A CA 1
ATOM 1289 C C . GLN A 1 166 ? -10.141 18.052 -3.442 1.00 45.53 166 GLN A C 1
ATOM 1291 O O . GLN A 1 166 ? -10.252 17.230 -2.536 1.00 45.53 166 GLN A O 1
ATOM 1296 N N . ALA A 1 167 ? -10.943 19.122 -3.516 1.00 40.62 167 ALA A N 1
ATOM 1297 C CA . ALA A 1 167 ? -11.974 19.443 -2.524 1.00 40.62 167 ALA A CA 1
ATOM 1298 C C . ALA A 1 167 ? -13.167 18.461 -2.525 1.00 40.62 167 ALA A C 1
ATOM 1300 O O . ALA A 1 167 ? -13.651 18.085 -1.462 1.00 40.62 167 ALA A O 1
ATOM 1301 N N . ALA A 1 168 ? -13.619 17.982 -3.692 1.00 46.25 168 ALA A N 1
ATOM 1302 C CA . ALA A 1 168 ? -14.720 17.010 -3.763 1.00 46.25 168 ALA A CA 1
ATOM 1303 C C . ALA A 1 168 ? -14.301 15.613 -3.260 1.00 46.25 168 ALA A C 1
ATOM 1305 O O . ALA A 1 168 ? -15.118 14.890 -2.684 1.00 46.25 168 ALA A O 1
ATOM 1306 N N . ARG A 1 169 ? -13.019 15.255 -3.429 1.00 52.78 169 ARG A N 1
ATOM 1307 C CA . ARG A 1 169 ? -12.423 14.001 -2.930 1.00 52.78 169 ARG A CA 1
ATOM 1308 C C . ARG A 1 169 ? -12.412 13.939 -1.402 1.00 52.78 169 ARG A C 1
ATOM 1310 O O . ARG A 1 169 ? -12.884 12.962 -0.824 1.00 52.78 169 ARG A O 1
ATOM 1317 N N . LEU A 1 170 ? -12.005 15.033 -0.751 1.00 51.06 170 LEU A N 1
ATOM 1318 C CA . LEU A 1 170 ? -11.936 15.155 0.714 1.00 51.06 170 LEU A CA 1
ATOM 1319 C C . LEU A 1 170 ? -13.279 14.911 1.425 1.00 51.06 170 LEU A C 1
ATOM 1321 O O . LEU A 1 170 ? -13.297 14.408 2.548 1.00 51.06 170 LEU A O 1
ATOM 1325 N N . HIS A 1 171 ? -14.414 15.219 0.789 1.00 51.53 171 HIS A N 1
ATOM 1326 C CA . HIS A 1 171 ? -15.729 14.987 1.399 1.00 51.53 171 HIS A CA 1
ATOM 1327 C C . HIS A 1 171 ? -16.159 13.511 1.400 1.00 51.53 171 HIS A C 1
ATOM 1329 O O . HIS A 1 171 ? -16.962 13.117 2.250 1.00 51.53 171 HIS A O 1
ATOM 1335 N N . THR A 1 172 ? -15.616 12.690 0.494 1.00 64.31 172 THR A N 1
ATOM 1336 C CA . THR A 1 172 ? -15.988 11.270 0.355 1.00 64.31 172 THR A CA 1
ATOM 1337 C C . THR A 1 172 ? -14.941 10.332 0.970 1.00 64.31 172 THR A C 1
ATOM 1339 O O . THR A 1 172 ? -15.290 9.287 1.524 1.00 64.31 172 THR A O 1
ATOM 1342 N N . GLU A 1 173 ? -13.662 10.702 0.912 1.00 78.19 173 GLU A N 1
ATOM 1343 C CA . GLU A 1 173 ? -12.520 9.864 1.291 1.00 78.19 173 GLU A CA 1
ATOM 1344 C C . GLU A 1 173 ? -12.070 10.145 2.732 1.00 78.19 173 GLU A C 1
ATOM 1346 O O . GLU A 1 173 ? -11.136 10.902 2.992 1.00 78.19 173 GLU A O 1
ATOM 1351 N N . LYS A 1 174 ? -12.756 9.524 3.696 1.00 86.62 174 LYS A N 1
ATOM 1352 C CA . LYS A 1 174 ? -12.441 9.638 5.129 1.00 86.62 174 LYS A CA 1
ATOM 1353 C C . LYS A 1 174 ? -11.620 8.462 5.648 1.00 86.62 174 LYS A C 1
ATOM 1355 O O . LYS A 1 174 ? -11.747 7.341 5.154 1.00 86.62 174 LYS A O 1
ATOM 1360 N N . ASP A 1 175 ? -10.832 8.734 6.683 1.00 93.25 175 ASP A N 1
ATOM 1361 C CA . ASP A 1 175 ? -10.006 7.771 7.413 1.00 93.25 175 ASP A CA 1
ATOM 1362 C C . ASP A 1 175 ? -8.933 7.079 6.557 1.00 93.25 175 ASP A C 1
ATOM 1364 O O . ASP A 1 175 ? -8.601 5.916 6.794 1.00 93.25 175 ASP A O 1
ATOM 1368 N N . PHE A 1 176 ? -8.400 7.772 5.552 1.00 96.12 176 PHE A N 1
ATOM 1369 C CA . PHE A 1 176 ? -7.270 7.296 4.759 1.00 96.12 176 PHE A CA 1
ATOM 1370 C C . PHE A 1 176 ? -5.951 7.872 5.268 1.00 96.12 176 PHE A C 1
ATOM 1372 O O . PHE A 1 176 ? -5.891 8.966 5.833 1.00 96.12 176 PHE A O 1
ATOM 1379 N N . ILE A 1 177 ? -4.884 7.116 5.044 1.00 96.81 177 ILE A N 1
ATOM 1380 C CA . ILE A 1 177 ? -3.523 7.637 5.020 1.00 96.81 177 ILE A CA 1
ATOM 1381 C C . ILE A 1 177 ? -2.738 6.831 3.985 1.00 96.81 177 ILE A C 1
ATOM 1383 O O . ILE A 1 177 ? -2.740 5.597 4.024 1.00 96.81 177 ILE A O 1
ATOM 1387 N N . THR A 1 178 ? -2.085 7.517 3.052 1.00 96.94 178 THR A N 1
ATOM 1388 C CA . THR A 1 178 ? -1.339 6.881 1.964 1.00 96.94 178 THR A CA 1
ATOM 1389 C C . THR A 1 178 ? 0.137 7.226 2.069 1.00 96.94 178 THR A C 1
ATOM 1391 O O . THR A 1 178 ? 0.484 8.395 2.197 1.00 96.94 178 THR A O 1
ATOM 1394 N N . LEU A 1 179 ? 1.022 6.234 1.968 1.00 96.50 179 LEU A N 1
ATOM 1395 C CA . LEU A 1 179 ? 2.460 6.453 1.808 1.00 96.50 179 LEU A CA 1
ATOM 1396 C C . LEU A 1 179 ? 2.912 5.982 0.426 1.00 96.50 179 LEU A C 1
ATOM 1398 O O . LEU A 1 179 ? 2.853 4.793 0.102 1.00 96.50 179 LEU A O 1
ATOM 1402 N N . HIS A 1 180 ? 3.399 6.927 -0.370 1.00 93.69 180 HIS A N 1
ATOM 1403 C CA . HIS A 1 180 ? 4.044 6.668 -1.650 1.00 93.69 180 HIS A CA 1
ATOM 1404 C C . HIS A 1 180 ? 5.551 6.556 -1.473 1.00 93.69 180 HIS A C 1
ATOM 1406 O O . HIS A 1 180 ? 6.153 7.351 -0.758 1.00 93.69 180 HIS A O 1
ATOM 1412 N N . CYS A 1 181 ? 6.171 5.621 -2.185 1.00 87.44 181 CYS A N 1
ATOM 1413 C CA . CYS A 1 181 ? 7.615 5.401 -2.144 1.00 87.44 181 CYS A CA 1
ATOM 1414 C C . CYS A 1 181 ? 8.470 6.528 -2.716 1.00 87.44 181 CYS A C 1
ATOM 1416 O O . CYS A 1 181 ? 9.687 6.502 -2.566 1.00 87.44 181 CYS A O 1
ATOM 1418 N N . SER A 1 182 ? 7.856 7.464 -3.435 1.00 80.00 182 SER A N 1
ATOM 1419 C CA . SER A 1 182 ? 8.551 8.565 -4.076 1.00 80.00 182 SER A CA 1
ATOM 1420 C C . SER A 1 182 ? 7.657 9.797 -4.149 1.00 80.00 182 SER A C 1
ATOM 1422 O O . SER A 1 182 ? 6.438 9.694 -4.342 1.00 80.00 182 SER A O 1
ATOM 1424 N N . ALA A 1 183 ? 8.286 10.966 -4.085 1.00 70.25 183 ALA A N 1
ATOM 1425 C CA . ALA A 1 183 ? 7.661 12.231 -4.438 1.00 70.25 183 ALA A CA 1
ATOM 1426 C C . ALA A 1 183 ? 7.083 12.197 -5.874 1.00 70.25 183 ALA A C 1
ATOM 1428 O O . ALA A 1 183 ? 7.502 11.368 -6.700 1.00 70.25 183 ALA A O 1
ATOM 1429 N N . PRO A 1 184 ? 6.111 13.077 -6.192 1.00 65.00 184 PRO A N 1
ATOM 1430 C CA . PRO A 1 184 ? 5.647 13.282 -7.559 1.00 65.00 184 PRO A CA 1
ATOM 1431 C C . PRO A 1 184 ? 6.817 13.415 -8.534 1.00 65.00 184 PRO A C 1
ATOM 1433 O O . PRO A 1 184 ? 7.828 14.036 -8.223 1.00 65.00 184 PRO A O 1
ATOM 1436 N N . HIS A 1 185 ? 6.663 12.825 -9.714 1.00 59.47 185 HIS A N 1
ATOM 1437 C CA . HIS A 1 185 ? 7.643 12.847 -10.800 1.00 59.47 185 HIS A CA 1
ATOM 1438 C C . HIS A 1 185 ? 8.935 12.031 -10.625 1.00 59.47 185 HIS A C 1
ATOM 1440 O O . HIS A 1 185 ? 9.764 11.997 -11.532 1.00 59.47 185 HIS A O 1
ATOM 1446 N N . MET A 1 186 ? 9.095 11.316 -9.509 1.00 63.62 186 MET A N 1
ATOM 1447 C CA . MET A 1 186 ? 10.306 10.535 -9.238 1.00 63.62 186 MET A CA 1
ATOM 1448 C C . MET A 1 186 ? 10.140 9.042 -9.560 1.00 63.62 186 MET A C 1
ATOM 1450 O O . MET A 1 186 ? 9.040 8.471 -9.526 1.00 63.62 186 MET A O 1
ATOM 1454 N N . ALA A 1 187 ? 11.258 8.397 -9.898 1.00 65.81 187 ALA A N 1
ATOM 1455 C CA . ALA A 1 187 ? 11.330 6.953 -10.094 1.00 65.81 187 ALA A CA 1
ATOM 1456 C C . ALA A 1 187 ? 11.391 6.211 -8.748 1.00 65.81 187 ALA A C 1
ATOM 1458 O O . ALA A 1 187 ? 11.924 6.715 -7.764 1.00 65.81 187 ALA A O 1
ATOM 1459 N N . ALA A 1 188 ? 10.875 4.980 -8.720 1.00 68.56 188 ALA A N 1
ATOM 1460 C CA . ALA A 1 188 ? 10.962 4.102 -7.557 1.00 68.56 188 ALA A CA 1
ATOM 1461 C C . ALA A 1 188 ? 12.148 3.137 -7.716 1.00 68.56 188 ALA A C 1
ATOM 1463 O O . ALA A 1 188 ? 12.131 2.272 -8.597 1.00 68.56 188 ALA A O 1
ATOM 1464 N N . TYR A 1 189 ? 13.167 3.267 -6.863 1.00 69.38 189 TYR A N 1
ATOM 1465 C CA . TYR A 1 189 ? 14.354 2.408 -6.897 1.00 69.38 189 TYR A CA 1
ATOM 1466 C C . TYR A 1 189 ? 14.126 1.062 -6.190 1.00 69.38 189 TYR A C 1
ATOM 1468 O O . TYR A 1 189 ? 13.442 0.979 -5.166 1.00 69.38 189 TYR A O 1
ATOM 1476 N N . LYS A 1 190 ? 14.731 0.004 -6.740 1.00 70.88 190 LYS A N 1
ATOM 1477 C CA . LYS A 1 190 ? 14.714 -1.370 -6.218 1.00 70.88 190 LYS A CA 1
ATOM 1478 C C . LYS A 1 190 ? 16.071 -2.023 -6.457 1.00 70.88 190 LYS A C 1
ATOM 1480 O O . LYS A 1 190 ? 16.561 -1.997 -7.583 1.00 70.88 190 LYS A O 1
ATOM 1485 N N . HIS A 1 191 ? 16.643 -2.636 -5.424 1.00 73.44 191 HIS A N 1
ATOM 1486 C CA . HIS A 1 191 ? 17.850 -3.440 -5.556 1.00 73.44 191 HIS A CA 1
ATOM 1487 C C . HIS A 1 191 ? 17.479 -4.891 -5.918 1.00 73.44 191 HIS A C 1
ATOM 1489 O O . HIS A 1 191 ? 16.705 -5.507 -5.179 1.00 73.44 191 HIS A O 1
ATOM 1495 N N . PRO A 1 192 ? 18.054 -5.493 -6.977 1.00 66.69 192 PRO A N 1
ATOM 1496 C CA . PRO A 1 192 ? 17.675 -6.835 -7.434 1.00 66.69 192 PRO A CA 1
ATOM 1497 C C . PRO A 1 192 ? 17.784 -7.934 -6.368 1.00 66.69 192 PRO A C 1
ATOM 1499 O O . PRO A 1 192 ? 16.948 -8.829 -6.324 1.00 66.69 192 PRO A O 1
ATOM 1502 N N . ALA A 1 193 ? 18.792 -7.862 -5.492 1.00 67.69 193 ALA A N 1
ATOM 1503 C CA . ALA A 1 193 ? 19.032 -8.881 -4.464 1.00 67.69 193 ALA A CA 1
ATOM 1504 C C . ALA A 1 193 ? 18.273 -8.653 -3.142 1.00 67.69 193 ALA A C 1
ATOM 1506 O O . ALA A 1 193 ? 18.030 -9.608 -2.408 1.00 67.69 193 ALA A O 1
ATOM 1507 N N . TYR A 1 194 ? 17.909 -7.403 -2.829 1.00 75.25 194 TYR A N 1
ATOM 1508 C CA . TYR A 1 194 ? 17.448 -7.013 -1.487 1.00 75.25 194 TYR A CA 1
ATOM 1509 C C . TYR A 1 194 ? 16.038 -6.407 -1.484 1.00 75.25 194 TYR A C 1
ATOM 1511 O O . TYR A 1 194 ? 15.466 -6.183 -0.420 1.00 75.25 194 TYR A O 1
ATOM 1519 N N . GLY A 1 195 ? 15.463 -6.135 -2.656 1.00 85.00 195 GLY A N 1
ATOM 1520 C CA . GLY A 1 195 ? 14.231 -5.365 -2.778 1.00 85.00 195 GLY A CA 1
ATOM 1521 C C . GLY A 1 195 ? 14.475 -3.862 -2.643 1.00 85.00 195 GLY A C 1
ATOM 1522 O O . GLY A 1 195 ? 15.572 -3.349 -2.876 1.00 85.00 195 GLY A O 1
ATOM 1523 N N . SER A 1 196 ? 13.425 -3.128 -2.319 1.00 89.62 196 SER A N 1
ATOM 1524 C CA . SER A 1 196 ? 13.434 -1.679 -2.187 1.00 89.62 196 SER A CA 1
ATOM 1525 C C . SER A 1 196 ? 13.801 -1.224 -0.780 1.00 89.62 196 SER A C 1
ATOM 1527 O O . SER A 1 196 ? 13.310 -1.741 0.223 1.00 89.62 196 SER A O 1
ATOM 1529 N N . PHE A 1 197 ? 14.587 -0.150 -0.713 1.00 91.19 197 PHE A N 1
ATOM 1530 C CA . PHE A 1 197 ? 14.869 0.533 0.548 1.00 91.19 197 PHE A CA 1
ATOM 1531 C C . PHE A 1 197 ? 13.591 1.061 1.224 1.00 91.19 197 PHE A C 1
ATOM 1533 O O . PHE A 1 197 ? 13.520 1.148 2.447 1.00 91.19 197 PHE A O 1
ATOM 1540 N N . PHE A 1 198 ? 12.556 1.363 0.432 1.00 94.06 198 PHE A N 1
ATOM 1541 C CA . PHE A 1 198 ? 11.250 1.793 0.921 1.00 94.06 198 PHE A CA 1
ATOM 1542 C C . PHE A 1 198 ? 10.564 0.725 1.774 1.00 94.06 198 PHE A C 1
ATOM 1544 O O . PHE A 1 198 ? 10.226 0.989 2.927 1.00 94.06 198 PHE A O 1
ATOM 1551 N N . ILE A 1 199 ? 10.405 -0.488 1.240 1.00 94.69 199 ILE A N 1
ATOM 1552 C CA . ILE A 1 199 ? 9.756 -1.585 1.962 1.00 94.69 199 ILE A CA 1
ATOM 1553 C C . ILE A 1 199 ? 10.608 -2.048 3.146 1.00 94.69 199 ILE A C 1
ATOM 1555 O O . ILE A 1 199 ? 10.065 -2.294 4.221 1.00 94.69 199 ILE A O 1
ATOM 1559 N N . GLN A 1 200 ? 11.934 -2.089 2.991 1.00 92.94 200 GLN A N 1
ATOM 1560 C CA . GLN A 1 200 ? 12.846 -2.382 4.102 1.00 92.94 200 GLN A CA 1
ATOM 1561 C C . GLN A 1 200 ? 12.687 -1.366 5.242 1.00 92.94 200 GLN A C 1
ATOM 1563 O O . GLN A 1 2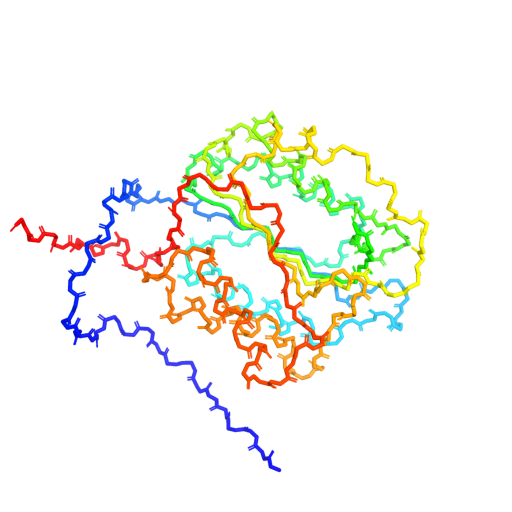00 ? 12.524 -1.754 6.397 1.00 92.94 200 GLN A O 1
ATOM 1568 N N . SER A 1 201 ? 12.651 -0.070 4.916 1.00 95.31 201 SER A N 1
ATOM 1569 C CA . SER A 1 201 ? 12.466 1.000 5.900 1.00 95.31 201 SER A CA 1
ATOM 1570 C C . SER A 1 201 ? 11.110 0.920 6.598 1.00 95.31 201 SER A C 1
ATOM 1572 O O . SER A 1 201 ? 11.044 1.127 7.807 1.00 95.31 201 SER A O 1
ATOM 1574 N N . ILE A 1 202 ? 10.035 0.594 5.868 1.00 96.88 202 ILE A N 1
ATOM 1575 C CA . ILE A 1 202 ? 8.712 0.360 6.464 1.00 96.88 202 ILE A CA 1
ATOM 1576 C C . ILE A 1 202 ? 8.776 -0.810 7.445 1.00 96.88 202 ILE A C 1
ATOM 1578 O O . ILE A 1 202 ? 8.366 -0.651 8.593 1.00 96.88 202 ILE A O 1
ATOM 1582 N N . ALA A 1 203 ? 9.306 -1.959 7.019 1.00 94.50 203 ALA A N 1
ATOM 1583 C CA . ALA A 1 203 ? 9.389 -3.148 7.860 1.00 94.50 203 ALA A CA 1
ATOM 1584 C C . ALA A 1 203 ? 10.176 -2.882 9.147 1.00 94.50 203 ALA A C 1
ATOM 1586 O O . ALA A 1 203 ? 9.704 -3.207 10.234 1.00 94.50 203 ALA A O 1
ATOM 1587 N N . GLU A 1 204 ? 11.333 -2.234 9.047 1.00 93.50 204 GLU A N 1
ATOM 1588 C CA . GLU A 1 204 ? 12.173 -1.921 10.202 1.00 93.50 204 GLU A CA 1
ATOM 1589 C C . GLU A 1 204 ? 11.501 -0.941 11.172 1.00 93.50 204 GLU A C 1
ATOM 1591 O O . GLU A 1 204 ? 11.413 -1.213 12.372 1.00 93.50 204 GLU A O 1
ATOM 1596 N N . VAL A 1 205 ? 10.979 0.183 10.667 1.00 96.44 205 VAL A N 1
ATOM 1597 C CA . VAL A 1 205 ? 10.316 1.190 11.511 1.00 96.44 205 VAL A CA 1
ATOM 1598 C C . VAL A 1 205 ? 9.080 0.596 12.176 1.00 96.44 205 VAL A C 1
ATOM 1600 O O . VAL A 1 205 ? 8.861 0.797 13.368 1.00 96.44 205 VAL A O 1
ATOM 1603 N N . PHE A 1 206 ? 8.272 -0.161 11.438 1.00 95.25 206 PHE A N 1
ATOM 1604 C CA . PHE A 1 206 ? 7.021 -0.681 11.971 1.00 95.25 206 PHE A CA 1
ATOM 1605 C C . PHE A 1 206 ? 7.299 -1.765 13.012 1.00 95.25 206 PHE A C 1
ATOM 1607 O O . PHE A 1 206 ? 6.726 -1.709 14.095 1.00 95.25 206 PHE A O 1
ATOM 1614 N N . ASN A 1 207 ? 8.233 -2.685 12.762 1.00 90.12 207 ASN A N 1
ATOM 1615 C CA . ASN A 1 207 ? 8.583 -3.717 13.743 1.00 90.12 207 ASN A CA 1
ATOM 1616 C C . ASN A 1 207 ? 9.140 -3.137 15.053 1.00 90.12 207 ASN A C 1
ATOM 1618 O O . ASN A 1 207 ? 8.935 -3.725 16.109 1.00 90.12 207 ASN A O 1
ATOM 1622 N N . THR A 1 208 ? 9.803 -1.980 15.007 1.00 90.75 208 THR A N 1
ATOM 1623 C CA . THR A 1 208 ? 10.449 -1.384 16.189 1.00 90.75 208 THR A CA 1
ATOM 1624 C C . THR A 1 208 ? 9.587 -0.362 16.927 1.00 90.75 208 THR A C 1
ATOM 1626 O O . THR A 1 208 ? 9.818 -0.116 18.110 1.00 90.75 208 THR A O 1
ATOM 1629 N N . ARG A 1 209 ? 8.614 0.262 16.249 1.00 92.56 209 ARG A N 1
ATOM 1630 C CA . ARG A 1 209 ? 7.906 1.448 16.765 1.00 92.56 209 ARG A CA 1
ATOM 1631 C C . ARG A 1 209 ? 6.380 1.360 16.743 1.00 92.56 209 ARG A C 1
ATOM 1633 O O . ARG A 1 209 ? 5.722 2.256 17.267 1.00 92.56 209 ARG A O 1
ATOM 1640 N N . CYS A 1 210 ? 5.792 0.306 16.167 1.00 90.00 210 CYS A N 1
ATOM 1641 C CA . CYS A 1 210 ? 4.338 0.206 15.947 1.00 90.00 210 CYS A CA 1
ATOM 1642 C C . CYS A 1 210 ? 3.458 0.216 17.209 1.00 90.00 210 CYS A C 1
ATOM 1644 O O . CYS A 1 210 ? 2.232 0.341 17.097 1.00 90.00 210 CYS A O 1
ATOM 1646 N N . VAL A 1 211 ? 4.057 0.042 18.390 1.00 87.31 211 VAL A N 1
ATOM 1647 C CA . VAL A 1 211 ? 3.368 0.107 19.686 1.00 87.31 211 VAL A CA 1
ATOM 1648 C C . VAL A 1 211 ? 3.409 1.521 20.269 1.00 87.31 211 VAL A C 1
ATOM 1650 O O . VAL A 1 211 ? 2.450 1.937 20.913 1.00 87.31 211 VAL A O 1
ATOM 1653 N N . GLN A 1 212 ? 4.501 2.254 20.049 1.00 88.88 212 GLN A N 1
ATOM 1654 C CA . GLN A 1 212 ? 4.771 3.549 20.675 1.00 88.88 212 GLN A CA 1
ATOM 1655 C C . GLN A 1 212 ? 4.306 4.727 19.825 1.00 88.88 212 GLN A C 1
ATOM 1657 O O . GLN A 1 212 ? 3.891 5.741 20.379 1.00 88.88 212 GLN A O 1
ATOM 1662 N N . ASP A 1 213 ? 4.369 4.595 18.500 1.00 93.00 213 ASP A N 1
ATOM 1663 C CA . ASP A 1 213 ? 4.109 5.696 17.580 1.00 93.00 213 ASP A CA 1
ATOM 1664 C C . ASP A 1 213 ? 2.844 5.422 16.742 1.00 93.00 213 ASP A C 1
ATOM 1666 O O . ASP A 1 213 ? 2.654 4.298 16.255 1.00 93.00 213 ASP A O 1
ATOM 1670 N N . PRO A 1 214 ? 1.968 6.427 16.549 1.00 96.00 214 PRO A N 1
ATOM 1671 C CA . PRO A 1 214 ? 0.838 6.311 15.634 1.00 96.00 214 PRO A CA 1
ATOM 1672 C C . PRO A 1 214 ? 1.307 6.253 14.171 1.00 96.00 214 PRO A C 1
ATOM 1674 O O . PRO A 1 214 ? 2.439 6.604 13.839 1.00 96.00 214 PRO A O 1
ATOM 1677 N N . ILE A 1 215 ? 0.434 5.791 13.274 1.00 97.06 215 ILE A N 1
ATOM 1678 C CA . ILE A 1 215 ? 0.777 5.482 11.875 1.00 97.06 215 ILE A CA 1
ATOM 1679 C C . ILE A 1 215 ? 1.408 6.646 11.095 1.00 97.06 215 ILE A C 1
ATOM 1681 O O . ILE A 1 215 ? 2.304 6.426 10.282 1.00 97.06 215 ILE A O 1
ATOM 1685 N N . ASP A 1 216 ? 0.982 7.879 11.347 1.00 95.94 216 ASP A N 1
ATOM 1686 C CA . ASP A 1 216 ? 1.532 9.078 10.719 1.00 95.94 216 ASP A CA 1
ATOM 1687 C C . ASP A 1 216 ? 2.957 9.378 11.208 1.00 95.94 216 ASP A C 1
ATOM 1689 O O . ASP A 1 216 ? 3.824 9.721 10.402 1.00 95.94 216 ASP A O 1
ATOM 1693 N N . GLU A 1 217 ? 3.243 9.161 12.493 1.00 97.19 217 GLU A N 1
ATOM 1694 C CA . GLU A 1 217 ? 4.604 9.222 13.039 1.00 97.19 217 GLU A CA 1
ATOM 1695 C C . GLU A 1 217 ? 5.492 8.085 12.519 1.00 97.19 217 GLU A C 1
ATOM 1697 O O . GLU A 1 217 ? 6.663 8.310 12.201 1.00 97.19 217 GLU A O 1
ATOM 1702 N N . LEU A 1 218 ? 4.947 6.877 12.336 1.00 97.81 218 LEU A N 1
ATOM 1703 C CA . LEU A 1 218 ? 5.679 5.790 11.678 1.00 97.81 218 LEU A CA 1
ATOM 1704 C C . LEU A 1 218 ? 6.069 6.179 10.246 1.00 97.81 218 LEU A C 1
ATOM 1706 O O . LEU A 1 218 ? 7.213 5.974 9.842 1.00 97.81 218 LEU A O 1
ATOM 1710 N N . PHE A 1 219 ? 5.161 6.795 9.486 1.00 97.88 219 PHE A N 1
ATOM 1711 C CA . PHE A 1 219 ? 5.462 7.297 8.142 1.00 97.88 219 PHE A CA 1
ATOM 1712 C C . PHE A 1 219 ? 6.536 8.393 8.156 1.00 97.88 219 PHE A C 1
ATOM 1714 O O . PHE A 1 219 ? 7.472 8.334 7.354 1.00 97.88 219 PHE A O 1
ATOM 1721 N N . LYS A 1 220 ? 6.484 9.337 9.106 1.00 96.56 220 LYS A N 1
ATOM 1722 C CA . LYS A 1 220 ? 7.546 10.345 9.285 1.00 96.56 220 LYS A CA 1
ATOM 1723 C C . LYS A 1 220 ? 8.899 9.702 9.587 1.00 96.56 220 LYS A C 1
ATOM 1725 O O . LYS A 1 220 ? 9.908 10.118 9.024 1.00 96.56 220 LYS A O 1
ATOM 1730 N N . LYS A 1 221 ? 8.939 8.655 10.415 1.00 97.00 221 LYS A N 1
ATOM 1731 C CA . LYS A 1 221 ? 10.173 7.910 10.715 1.00 97.00 221 LYS A CA 1
ATOM 1732 C C . LYS A 1 221 ? 10.710 7.150 9.505 1.00 97.00 221 LYS A C 1
ATOM 1734 O O . LYS A 1 221 ? 11.922 7.124 9.307 1.00 97.00 221 LYS A O 1
ATOM 1739 N N . VAL A 1 222 ? 9.839 6.600 8.657 1.00 96.69 222 VAL A N 1
ATOM 1740 C CA . VAL A 1 222 ? 10.252 6.035 7.360 1.00 96.69 222 VAL A CA 1
ATOM 1741 C C . VAL A 1 222 ? 10.903 7.117 6.496 1.00 96.69 222 VAL A C 1
ATOM 1743 O O . VAL A 1 222 ? 12.006 6.910 6.003 1.00 96.69 222 VAL A O 1
ATOM 1746 N N . MET A 1 223 ? 10.293 8.297 6.367 1.00 94.75 223 MET A N 1
ATOM 1747 C CA . MET A 1 223 ? 10.891 9.424 5.631 1.00 94.75 223 MET A CA 1
ATOM 1748 C C . MET A 1 223 ? 12.224 9.881 6.248 1.00 94.75 223 MET A C 1
ATOM 1750 O O . MET A 1 223 ? 13.188 10.154 5.532 1.00 94.75 223 MET A O 1
ATOM 1754 N N . GLN A 1 224 ? 12.322 9.898 7.580 1.00 94.12 224 GLN A N 1
ATOM 1755 C CA . GLN A 1 224 ? 13.554 10.233 8.293 1.00 94.12 224 GLN A CA 1
ATOM 1756 C C . GLN A 1 224 ? 14.693 9.268 7.942 1.00 94.12 224 GLN A C 1
ATOM 1758 O O . GLN A 1 224 ? 15.823 9.724 7.776 1.00 94.12 224 GLN A O 1
ATOM 1763 N N . ARG A 1 225 ? 14.416 7.967 7.754 1.00 93.94 225 ARG A N 1
ATOM 1764 C CA . ARG A 1 225 ? 15.428 7.000 7.289 1.00 93.94 225 ARG A CA 1
ATOM 1765 C C . ARG A 1 225 ? 16.019 7.388 5.937 1.00 93.94 225 ARG A C 1
ATOM 1767 O O . ARG A 1 225 ? 17.233 7.392 5.785 1.00 93.94 225 ARG A O 1
ATOM 1774 N N . PHE A 1 226 ? 15.187 7.796 4.981 1.00 92.19 226 PHE A N 1
ATOM 1775 C CA . PHE A 1 226 ? 15.669 8.269 3.677 1.00 92.19 226 PHE A CA 1
ATOM 1776 C C . PHE A 1 226 ? 16.538 9.519 3.804 1.00 92.19 226 PHE A C 1
ATOM 1778 O O . PHE A 1 226 ? 17.532 9.649 3.093 1.00 92.19 226 PHE A O 1
ATOM 1785 N N . HIS A 1 227 ? 16.188 10.424 4.719 1.00 89.12 227 HIS A N 1
ATOM 1786 C CA . HIS A 1 227 ? 16.988 11.615 4.976 1.00 89.12 227 HIS A CA 1
ATOM 1787 C C . HIS A 1 227 ? 18.379 11.268 5.527 1.00 89.12 227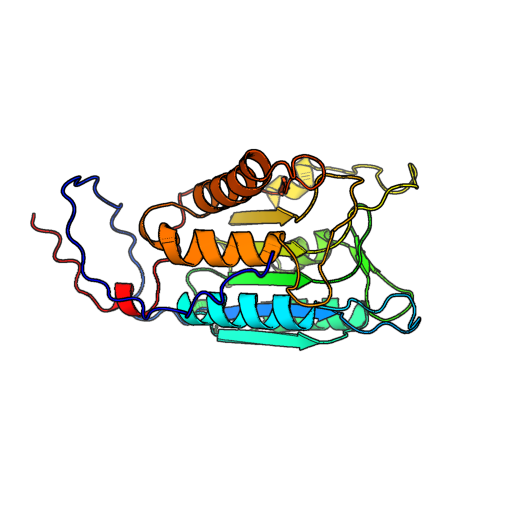 HIS A C 1
ATOM 1789 O O . HIS A 1 227 ? 19.380 11.708 4.965 1.00 89.12 227 HIS A O 1
ATOM 1795 N N . VAL A 1 228 ? 18.453 10.458 6.590 1.00 90.31 228 VAL A N 1
ATOM 1796 C CA . VAL A 1 228 ? 19.733 10.127 7.249 1.00 90.31 228 VAL A CA 1
ATOM 1797 C C . VAL A 1 228 ? 20.612 9.191 6.418 1.00 90.31 228 VAL A C 1
ATOM 1799 O O . VAL A 1 228 ? 21.830 9.232 6.547 1.00 90.31 228 VAL A O 1
ATOM 1802 N N . SER A 1 229 ? 20.020 8.385 5.535 1.00 88.75 229 SER A N 1
ATOM 1803 C CA . SER A 1 229 ? 20.753 7.519 4.604 1.00 88.75 229 SER A CA 1
ATOM 1804 C C . SER A 1 229 ? 21.210 8.235 3.326 1.00 88.75 229 SER A C 1
ATOM 1806 O O . SER A 1 229 ? 21.726 7.581 2.425 1.00 88.75 229 SER A O 1
ATOM 1808 N N . GLY A 1 230 ? 21.015 9.556 3.209 1.00 86.31 230 GLY A N 1
ATOM 1809 C CA . GLY A 1 230 ? 21.428 10.320 2.023 1.00 86.31 230 GLY A CA 1
ATOM 1810 C C . GLY A 1 230 ? 20.607 10.011 0.763 1.00 86.31 230 GLY A C 1
ATOM 1811 O O . GLY A 1 230 ? 21.061 10.239 -0.355 1.00 86.31 230 GLY A O 1
ATOM 1812 N N . MET A 1 231 ? 19.396 9.471 0.926 1.00 83.50 231 MET A N 1
ATOM 1813 C CA . MET A 1 231 ? 18.499 9.063 -0.161 1.00 83.50 231 MET A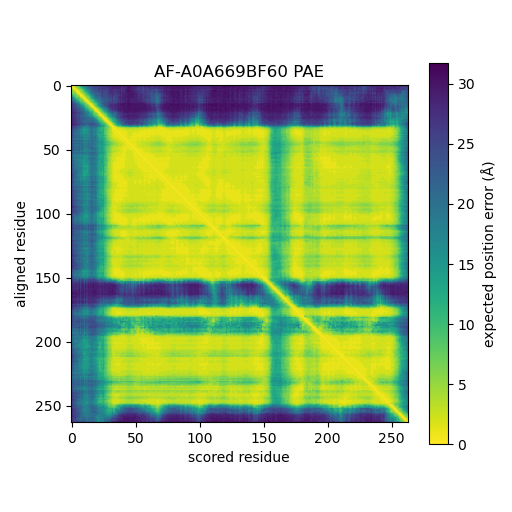 CA 1
ATOM 1814 C C . MET A 1 231 ? 17.387 10.094 -0.405 1.00 83.50 231 MET A C 1
ATOM 1816 O O . MET 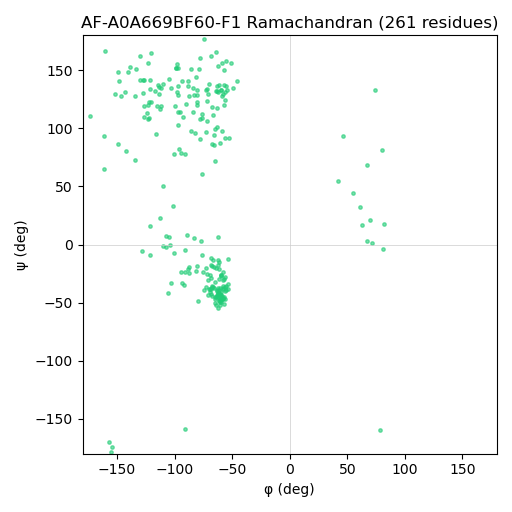A 1 231 ? 16.271 9.733 -0.783 1.00 83.50 231 MET A O 1
ATOM 1820 N N . GLN A 1 232 ? 17.662 11.389 -0.208 1.00 81.69 232 GLN A N 1
ATOM 1821 C CA . GLN A 1 232 ? 16.654 12.456 -0.313 1.00 81.69 232 GLN A CA 1
ATOM 1822 C C . GLN A 1 232 ? 16.004 12.537 -1.704 1.00 81.69 232 GLN A C 1
ATOM 1824 O O . GLN A 1 232 ? 14.851 12.941 -1.822 1.00 81.69 232 GLN A O 1
ATOM 1829 N N . GLN A 1 233 ? 16.703 12.102 -2.755 1.00 77.38 233 GLN A N 1
ATOM 1830 C CA . GLN A 1 233 ? 16.169 12.044 -4.122 1.00 77.38 233 GLN A CA 1
ATOM 1831 C C . GLN A 1 233 ? 15.049 11.000 -4.290 1.00 77.38 233 GLN A C 1
ATOM 1833 O O . GLN A 1 233 ? 14.279 11.061 -5.242 1.00 77.38 233 GLN A O 1
ATOM 1838 N N . LEU A 1 234 ? 14.938 10.046 -3.365 1.00 82.25 234 LEU A N 1
ATOM 1839 C CA . LEU A 1 234 ? 13.928 8.987 -3.364 1.00 82.25 234 LEU A CA 1
ATOM 1840 C C . LEU A 1 234 ? 12.940 9.157 -2.203 1.00 82.25 234 LEU A C 1
ATOM 1842 O O . LEU A 1 234 ? 12.344 8.181 -1.760 1.00 82.25 234 LEU A O 1
ATOM 1846 N N . MET A 1 235 ? 12.795 10.380 -1.680 1.00 88.12 235 MET A N 1
ATOM 1847 C CA . MET A 1 235 ? 11.989 10.655 -0.493 1.00 88.12 235 MET A CA 1
ATOM 1848 C C . MET A 1 235 ? 10.538 10.163 -0.665 1.00 88.12 235 MET A C 1
ATOM 1850 O O . MET A 1 235 ? 9.865 10.584 -1.615 1.00 88.12 235 MET A O 1
ATOM 1854 N N . PRO A 1 236 ? 10.030 9.315 0.250 1.00 92.06 236 PRO A N 1
ATOM 1855 C CA . PRO A 1 236 ? 8.623 8.950 0.295 1.00 92.06 236 PRO A CA 1
ATOM 1856 C C . PRO A 1 236 ? 7.732 10.161 0.573 1.00 92.06 236 PRO A C 1
ATOM 1858 O O . PRO A 1 236 ? 8.151 11.114 1.227 1.00 92.06 236 PRO A O 1
ATOM 1861 N N . SER A 1 237 ? 6.480 10.111 0.128 1.00 91.38 237 SER A N 1
ATOM 1862 C CA . SER A 1 237 ? 5.507 11.179 0.371 1.00 91.38 237 SER A CA 1
ATOM 1863 C C . SER A 1 237 ? 4.228 10.630 0.988 1.00 91.38 237 SER A C 1
ATOM 1865 O O . SER A 1 237 ? 3.643 9.678 0.465 1.00 91.38 237 SER A O 1
ATOM 1867 N N . VAL A 1 238 ? 3.774 11.260 2.072 1.00 92.38 238 VAL A N 1
ATOM 1868 C CA . VAL A 1 238 ? 2.450 11.005 2.647 1.00 92.38 238 VAL A CA 1
ATOM 1869 C C . VAL A 1 238 ? 1.404 11.775 1.845 1.00 92.38 238 VAL A C 1
ATOM 1871 O O . VAL A 1 238 ? 1.535 12.979 1.643 1.00 92.38 238 VAL A O 1
ATOM 1874 N N . GLU A 1 239 ? 0.359 11.083 1.404 1.00 88.31 239 GLU A N 1
ATOM 1875 C CA . GLU A 1 239 ? -0.779 11.644 0.679 1.00 88.31 239 GLU A CA 1
ATOM 1876 C C . GLU A 1 239 ? -2.099 11.198 1.307 1.00 88.31 239 GLU A C 1
ATOM 1878 O O . GLU A 1 239 ? -2.139 10.241 2.080 1.00 88.31 239 GLU A O 1
ATOM 1883 N N . LEU A 1 240 ? -3.177 11.918 0.973 1.00 87.00 240 LEU A N 1
ATOM 1884 C CA . LEU A 1 240 ? -4.544 11.657 1.434 1.00 87.00 240 LEU A CA 1
ATOM 1885 C C . LEU A 1 240 ? -4.609 11.291 2.927 1.00 87.00 240 LEU A C 1
ATOM 1887 O O . LEU A 1 240 ? -5.114 10.241 3.311 1.00 87.00 240 LEU A O 1
ATOM 1891 N N . HIS A 1 241 ? -4.056 12.152 3.778 1.00 92.31 241 HIS A N 1
ATOM 1892 C CA . HIS A 1 241 ? -4.132 11.963 5.219 1.00 92.31 241 HIS A CA 1
ATOM 1893 C C . HIS A 1 241 ? -5.438 12.570 5.744 1.00 92.31 241 HIS A C 1
ATOM 1895 O O . HIS A 1 241 ? -5.537 13.779 5.942 1.00 92.31 241 HIS A O 1
ATOM 1901 N N . THR A 1 242 ? -6.453 11.726 5.938 1.00 93.75 242 THR A N 1
ATOM 1902 C CA . THR A 1 242 ? -7.791 12.114 6.420 1.00 93.75 242 THR A CA 1
ATOM 1903 C C . THR A 1 242 ? -8.187 11.403 7.716 1.00 93.75 242 THR A C 1
ATOM 1905 O O . THR A 1 242 ? -9.360 11.399 8.098 1.00 93.75 242 THR A O 1
ATOM 1908 N N . LEU A 1 243 ? -7.215 10.807 8.416 1.00 91.88 243 LEU A N 1
ATOM 1909 C CA . LEU A 1 243 ? -7.403 10.306 9.776 1.00 91.88 243 LEU A CA 1
ATOM 1910 C C . LEU A 1 243 ? -7.708 11.476 10.718 1.00 91.88 243 LEU A C 1
ATOM 1912 O O . LEU A 1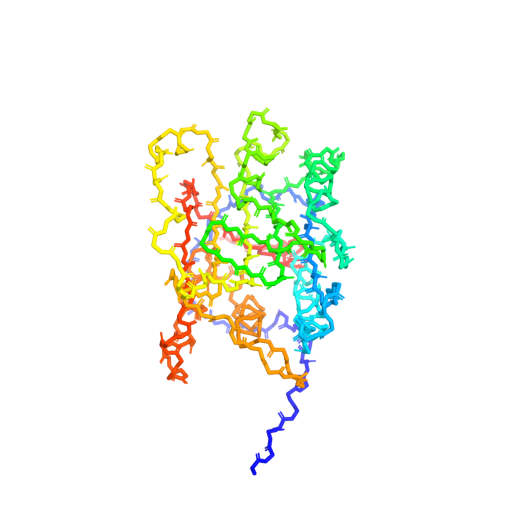 243 ? -7.018 12.489 10.727 1.00 91.88 243 LEU A O 1
ATOM 1916 N N . THR A 1 244 ? -8.744 11.317 11.538 1.00 89.69 244 THR A N 1
ATOM 1917 C CA . THR A 1 244 ? -9.153 12.327 12.532 1.00 89.69 244 THR A CA 1
ATOM 1918 C C . THR A 1 244 ? -8.677 11.998 13.946 1.00 89.69 244 THR A C 1
ATOM 1920 O O . THR A 1 244 ? -8.847 12.799 14.864 1.00 89.69 244 THR A O 1
ATOM 1923 N N . LYS A 1 245 ? -8.103 10.807 14.140 1.00 90.25 245 LYS A N 1
ATOM 1924 C CA . LYS A 1 245 ? -7.614 10.297 15.422 1.00 90.25 245 LYS A CA 1
ATOM 1925 C C . LYS A 1 245 ? -6.296 9.549 15.209 1.00 90.25 245 LYS A C 1
ATOM 1927 O O . LYS A 1 245 ? -6.148 8.909 14.164 1.00 90.25 245 LYS A O 1
ATOM 1932 N N . PRO A 1 246 ? -5.382 9.558 16.195 1.00 93.69 246 PRO A N 1
ATOM 1933 C CA . PRO A 1 246 ? -4.196 8.712 16.163 1.00 93.69 246 PRO A CA 1
ATOM 1934 C C . PRO A 1 246 ? -4.582 7.236 16.034 1.00 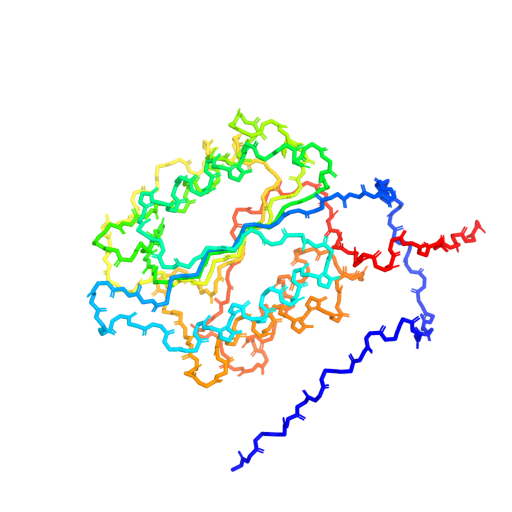93.69 246 PRO A C 1
ATOM 1936 O O . PRO A 1 246 ? -5.500 6.766 16.712 1.00 93.69 246 PRO A O 1
ATOM 1939 N N . PHE A 1 247 ? -3.864 6.498 15.190 1.00 93.81 247 PHE A N 1
ATOM 1940 C CA . PHE A 1 247 ? -4.058 5.062 15.023 1.00 93.81 247 PHE A CA 1
ATOM 1941 C C . PHE A 1 247 ? -2.759 4.304 15.292 1.00 93.81 247 PHE A C 1
ATOM 1943 O O . PHE A 1 247 ? -1.764 4.506 14.599 1.00 93.81 247 PHE A O 1
ATOM 1950 N N . TYR A 1 248 ? -2.796 3.409 16.279 1.00 92.62 248 TYR A N 1
ATOM 1951 C CA . TYR A 1 248 ? -1.679 2.552 16.671 1.00 92.62 248 TYR A CA 1
ATOM 1952 C C . TYR A 1 248 ? -1.891 1.137 16.144 1.00 92.62 248 TYR A C 1
ATOM 1954 O O . TYR A 1 248 ? -2.979 0.566 16.264 1.00 92.62 248 TYR A O 1
ATOM 1962 N N . LEU A 1 249 ? -0.839 0.547 15.577 1.00 88.56 249 LEU A N 1
ATOM 1963 C CA . LEU A 1 249 ? -0.950 -0.758 14.946 1.00 88.56 249 LEU A CA 1
ATOM 1964 C C . LEU A 1 249 ? -1.055 -1.884 15.974 1.00 88.56 249 LEU A C 1
ATOM 1966 O O . LEU A 1 249 ? -1.893 -2.738 15.753 1.00 88.56 249 LEU A O 1
ATOM 1970 N N . LEU A 1 250 ? -0.342 -1.876 17.104 1.00 83.62 250 LEU A N 1
ATOM 1971 C CA . LEU A 1 250 ? -0.469 -2.878 18.189 1.00 83.62 250 LEU A CA 1
ATOM 1972 C C . LEU A 1 250 ? -0.504 -4.353 17.697 1.00 83.62 250 LEU A C 1
ATOM 1974 O O . LEU A 1 250 ? -1.592 -4.871 17.405 1.00 83.62 250 LEU A O 1
ATOM 1978 N N . PRO A 1 251 ? 0.651 -5.047 17.636 1.00 78.75 251 PRO A N 1
ATOM 1979 C CA . PRO A 1 251 ? 0.759 -6.450 17.222 1.00 78.75 251 PRO A CA 1
ATOM 1980 C C . PRO A 1 251 ? -0.198 -7.402 17.954 1.00 78.75 251 PRO A C 1
ATOM 1982 O O . PRO A 1 251 ? -0.626 -7.139 19.082 1.00 78.75 251 PRO A O 1
ATOM 1985 N N . GLY A 1 252 ? -0.511 -8.538 17.320 1.00 62.78 252 GLY A N 1
ATOM 1986 C CA . GLY A 1 252 ? -1.466 -9.531 17.834 1.00 62.78 252 GLY A CA 1
ATOM 1987 C C . GLY A 1 252 ? -1.161 -10.020 19.256 1.00 62.78 252 GLY A C 1
ATOM 1988 O O . GLY A 1 252 ? -2.073 -10.170 20.068 1.00 62.78 252 GLY A O 1
ATOM 1989 N N . GLU A 1 253 ? 0.116 -10.196 19.589 1.00 57.50 253 GLU A N 1
ATOM 1990 C CA . GLU A 1 253 ? 0.574 -10.659 20.906 1.00 57.50 253 GLU A CA 1
ATOM 1991 C C . GLU A 1 253 ? 0.424 -9.585 21.996 1.00 57.50 253 GLU A C 1
ATOM 1993 O O . GLU A 1 253 ? -0.008 -9.881 23.113 1.00 57.50 253 GLU A O 1
ATOM 1998 N N . CYS A 1 254 ? 0.654 -8.311 21.656 1.00 51.44 254 CYS A N 1
ATOM 1999 C CA . CYS A 1 254 ? 0.475 -7.180 22.571 1.00 51.44 254 CYS A CA 1
ATOM 2000 C C . CYS A 1 254 ? -0.995 -6.963 22.975 1.00 51.44 254 CYS A C 1
ATOM 2002 O O . CYS A 1 254 ? -1.261 -6.331 23.994 1.00 51.44 254 CYS A O 1
ATOM 2004 N N . ARG A 1 255 ? -1.954 -7.501 22.207 1.00 52.12 255 ARG A N 1
ATOM 2005 C CA . ARG A 1 255 ? -3.400 -7.392 22.481 1.00 52.12 255 ARG A CA 1
ATOM 2006 C C . ARG A 1 255 ? -3.908 -8.400 23.513 1.00 52.12 255 ARG A C 1
ATOM 2008 O O . ARG A 1 255 ? -4.949 -8.162 24.123 1.00 52.12 255 ARG A O 1
ATOM 2015 N N . ASN A 1 256 ? -3.190 -9.510 23.705 1.00 41.28 256 ASN A N 1
ATOM 2016 C CA . ASN A 1 256 ? -3.525 -10.543 24.692 1.00 41.28 256 ASN A CA 1
ATOM 2017 C C . ASN A 1 256 ? -2.938 -10.258 26.075 1.00 41.28 256 ASN A C 1
ATOM 2019 O O . ASN A 1 256 ? -3.432 -10.785 27.076 1.00 41.28 256 ASN A O 1
ATOM 2023 N N . MET A 1 257 ? -1.922 -9.398 26.160 1.00 39.72 257 MET A N 1
ATOM 2024 C CA . MET A 1 257 ? -1.503 -8.869 27.445 1.00 39.72 257 MET A CA 1
ATOM 2025 C C . MET A 1 257 ? -2.613 -7.967 27.977 1.00 39.72 257 MET A C 1
ATOM 2027 O O . MET A 1 257 ? -2.943 -6.937 27.391 1.00 39.72 257 MET A O 1
ATOM 2031 N N . ARG A 1 258 ? -3.174 -8.337 29.135 1.00 37.12 258 ARG A N 1
ATOM 2032 C CA . ARG A 1 258 ? -3.745 -7.347 30.047 1.00 37.12 258 ARG A CA 1
ATOM 2033 C C . ARG A 1 258 ? -2.608 -6.368 30.327 1.00 37.12 258 ARG A C 1
ATOM 2035 O O . ARG A 1 258 ? -1.808 -6.615 31.225 1.00 37.12 258 ARG A O 1
ATOM 2042 N N . LEU A 1 259 ? -2.495 -5.294 29.547 1.00 38.66 259 LEU A N 1
ATOM 2043 C CA . LEU A 1 259 ? -1.776 -4.116 29.993 1.00 38.66 259 LEU A CA 1
ATOM 2044 C C . LEU A 1 259 ? -2.507 -3.705 31.262 1.00 38.66 259 LEU A C 1
ATOM 2046 O O . LEU A 1 259 ? -3.620 -3.183 31.232 1.00 38.66 259 LEU A O 1
ATOM 2050 N N . CYS A 1 260 ? -1.929 -4.119 32.383 1.00 28.48 260 CYS A N 1
ATOM 2051 C CA . CYS A 1 260 ? -2.380 -3.786 33.709 1.00 28.48 260 CYS A CA 1
ATOM 2052 C C . CYS A 1 260 ? -2.128 -2.285 33.829 1.00 28.48 260 CYS A C 1
ATOM 2054 O O . CYS A 1 260 ? -1.042 -1.852 34.211 1.00 28.48 260 CYS A O 1
ATOM 2056 N N . VAL A 1 261 ? -3.104 -1.495 33.387 1.00 32.47 261 VAL A N 1
ATOM 2057 C CA . VAL A 1 261 ? -3.182 -0.073 33.684 1.00 32.47 261 VAL A CA 1
ATOM 2058 C C . VAL A 1 261 ? -3.404 -0.023 35.188 1.00 32.47 261 VAL A C 1
ATOM 2060 O O . VAL A 1 261 ? -4.520 -0.223 35.664 1.00 32.47 261 VAL A O 1
ATOM 2063 N N . ARG A 1 262 ? -2.319 0.109 35.957 1.00 24.14 262 ARG A N 1
ATOM 2064 C CA . ARG A 1 262 ? -2.444 0.457 37.370 1.00 24.14 262 ARG A CA 1
ATOM 2065 C C . ARG A 1 262 ? -3.070 1.850 37.409 1.00 24.14 262 ARG A C 1
ATOM 2067 O O . ARG A 1 262 ? -2.514 2.776 36.817 1.00 24.14 262 ARG A O 1
ATOM 2074 N N . LEU A 1 263 ? -4.263 1.904 38.005 1.00 33.34 263 LEU A N 1
ATOM 2075 C CA . LEU A 1 263 ? -4.985 3.119 38.377 1.00 33.34 263 LEU A CA 1
ATOM 2076 C C . LEU A 1 263 ? -4.061 4.081 39.131 1.00 33.34 263 LEU A C 1
ATOM 2078 O O . LEU A 1 263 ? -3.256 3.576 39.949 1.00 33.34 263 LEU A O 1
#

Foldseek 3Di:
DDDDDDDDDDPPPDDDDDDDDDDPPDPPPLDFAEEEEAEAEQAAPPNVQGNFCSVLLVVLVVVLCVQLNYDYPYHYQFAAVVVLVSLLVVLPDPSLLRHQAYEYEYAAAAAAQWGGHRYPDIDGPVSNQVCQWCVNRVSCVPHAYEYEYQYFHAADDPPPDPPDCPPVSLVTRARYKYKYQADHHAGRDADNVNGGLLSVLLSVLCVVPLAPAFPVVSSVSSQVVCVVVVNPSRGMDMPDRRRPDGHGSQGSVSSPDPPVPDD

pLDDT: mean 79.71, std 23.42, range [23.47, 98.88]

Nearest PDB structures (foldseek):
  4ps0-assembly2_B  TM=8.555E-01  e=2.119E-20  Homo sapiens
  3h0e-assembly1_A  TM=8.629E-01  e=1.905E-19  Homo sapiens
  4jj7-assembly1_A  TM=8.549E-01  e=1.392E-19  Homo sapiens
  3pcx-assembly1_A  TM=8.262E-01  e=8.591E-19  Homo sapiens
  3r7b-assembly1_A  TM=9.083E-01  e=3.760E-13  Homo sapiens